Protein AF-A0A6L6XBR1-F1 (afdb_monomer)

Secondary structure (DSSP, 8-state):
-HHHHHHHHT--PPPHHHHHHHHHHHHHHHHHHHHHHHHHHHHT--TTT-HHHHHHHHHHHHHHHHTSSTTEEEEEPPHHHHHHHHHHSSTTSSS---HHHHHT-HHHHHHHHHHHHTSS-HHHHHHHHHHHHHHHHSSS-----HHHHHHS--HHHHHHHHHHHHH-TT---PEEEEETTS-EEE-PPPPP-TTS-----SS---

Sequence (206 aa):
MFEAAADEMAVPVPTTDTLYAAFLASLAELGTGGVAEVADTFSGLDQAEFPEVGACRRFAYRLALSFWYAGARSRPMTVGEAAAALYLSDTYRHHQVDAVTVRRAPLLVSRAIRQGATLVPVETLIRLGSAMAREFAAPVTAGRDWLYRQALPDWHRRRFCFDLMRADTCQPSPLIVRLDGGGYAVGATPPAGPDGTWRRALREQW

Foldseek 3Di:
DVQQVCLQVVPDDQFLVSLVVVVVVCCVVQNPVRVVVVVVVLVPDDCVVPVVSVVVLVSVVQNCQLCVDDQWGKGFAALLLLLQQLLQFPPPPPDPDDLVVVLVCQVVSQVSSVRSCVVDFVVVSNVLSLLLLCVPVDPDDNPPPVVSCVSRVDPVSSVSSSVSSSVAQARFYFMWMQHNVRGIDTHGGDQAGPVNGNDHHSDDGD

Solvent-accessible surface area (backbone atoms only — not comparable to full-atom values): 11478 Å² total; per-residue (Å²): 110,68,68,60,49,23,71,72,66,70,51,89,68,80,50,54,58,56,50,49,52,50,52,52,51,48,41,72,74,47,32,73,66,46,49,48,53,52,50,54,59,54,67,74,58,55,46,88,83,37,60,62,53,56,52,51,51,49,52,52,50,52,50,52,44,23,58,68,44,88,77,30,42,21,26,67,41,25,27,20,29,46,14,44,12,34,57,62,16,81,63,70,76,88,51,95,72,56,69,71,63,50,70,74,37,43,68,62,53,30,50,29,24,55,54,13,48,68,76,47,59,46,66,56,43,52,52,43,4,53,51,47,28,43,69,74,73,48,89,84,68,89,67,89,53,61,66,52,44,66,77,54,65,56,63,68,54,51,50,51,29,34,55,52,42,65,71,44,43,68,43,58,53,40,23,41,30,41,39,77,88,75,49,60,42,80,50,63,60,70,80,64,43,94,86,69,29,41,76,47,41,78,59,91,67,93

Structure (mmCIF, N/CA/C/O backbone):
data_AF-A0A6L6XBR1-F1
#
_entry.id   AF-A0A6L6XBR1-F1
#
loop_
_atom_site.group_PDB
_atom_site.id
_atom_site.type_symbol
_atom_site.label_atom_id
_atom_site.label_alt_id
_atom_site.label_comp_id
_atom_site.label_asym_id
_atom_site.label_entity_id
_atom_site.label_seq_id
_atom_site.pdbx_PDB_ins_code
_atom_site.Cartn_x
_atom_site.Cartn_y
_atom_site.Cartn_z
_atom_site.occupancy
_atom_site.B_iso_or_equiv
_atom_site.auth_seq_id
_atom_site.auth_comp_id
_atom_site.auth_asym_id
_atom_site.auth_atom_id
_atom_site.pdbx_PDB_model_num
ATOM 1 N N . MET A 1 1 ? 6.890 11.417 7.261 1.00 43.00 1 MET A N 1
ATOM 2 C CA . MET A 1 1 ? 8.319 11.477 7.624 1.00 43.00 1 MET A CA 1
ATOM 3 C C . MET A 1 1 ? 8.714 10.377 8.611 1.00 43.00 1 MET A C 1
ATOM 5 O O . MET A 1 1 ? 9.663 9.683 8.308 1.00 43.00 1 MET A O 1
ATOM 9 N N . PHE A 1 2 ? 7.966 10.126 9.696 1.00 40.00 2 PHE A N 1
ATOM 10 C CA . PHE A 1 2 ? 8.358 9.147 10.731 1.00 40.00 2 PHE A CA 1
ATOM 11 C C . PHE A 1 2 ? 8.552 7.688 10.265 1.00 40.00 2 PHE A C 1
ATOM 13 O O . PHE A 1 2 ? 9.518 7.078 10.673 1.00 40.00 2 PHE A O 1
ATOM 20 N N . GLU A 1 3 ? 7.704 7.116 9.402 1.00 39.44 3 GLU A N 1
ATOM 21 C CA . GLU A 1 3 ? 7.836 5.689 9.014 1.00 39.44 3 GLU A CA 1
ATOM 22 C C . GLU A 1 3 ? 8.955 5.441 7.995 1.00 39.44 3 GLU A C 1
ATOM 24 O O . GLU A 1 3 ? 9.714 4.493 8.138 1.00 39.44 3 GLU A O 1
ATOM 29 N N . ALA A 1 4 ? 9.107 6.328 7.005 1.00 40.50 4 ALA A N 1
ATOM 30 C CA . ALA A 1 4 ? 10.218 6.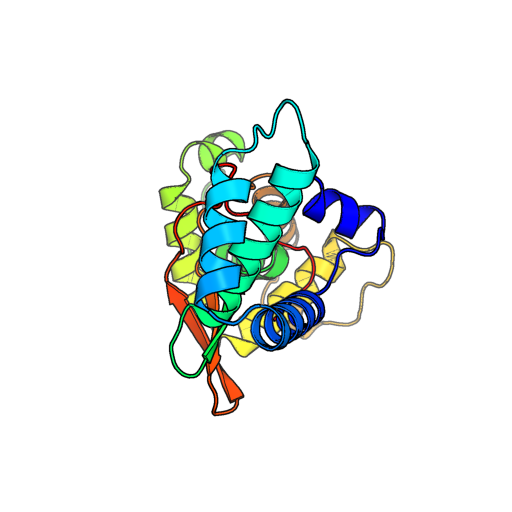254 6.055 1.00 40.50 4 ALA A CA 1
ATOM 31 C C . ALA A 1 4 ? 11.563 6.566 6.738 1.00 40.50 4 ALA A C 1
ATOM 33 O O . ALA A 1 4 ? 12.549 5.885 6.486 1.00 40.50 4 ALA A O 1
ATOM 34 N N . ALA A 1 5 ? 11.586 7.543 7.655 1.00 39.44 5 ALA A N 1
ATOM 35 C CA . ALA A 1 5 ? 12.772 7.854 8.449 1.00 39.44 5 ALA A CA 1
ATOM 36 C C . ALA A 1 5 ? 13.070 6.776 9.503 1.00 39.44 5 ALA A C 1
ATOM 38 O O . ALA A 1 5 ? 14.231 6.506 9.768 1.00 39.44 5 ALA A O 1
ATOM 39 N N . ALA A 1 6 ? 12.063 6.117 10.084 1.00 46.69 6 ALA A N 1
ATOM 40 C CA . ALA A 1 6 ? 12.277 5.015 11.022 1.00 46.69 6 ALA A CA 1
ATOM 41 C 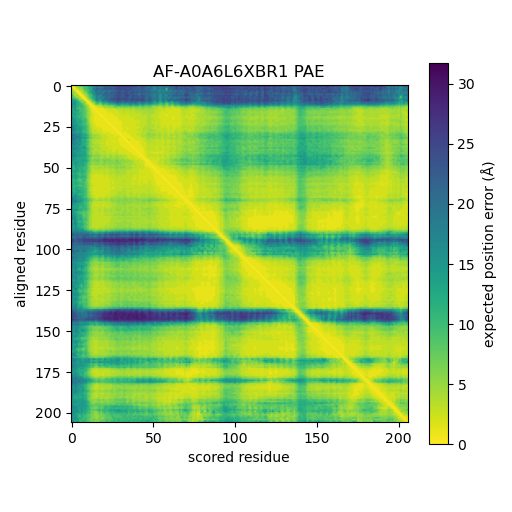C . ALA A 1 6 ? 12.766 3.736 10.323 1.00 46.69 6 ALA A C 1
ATOM 43 O O . ALA A 1 6 ? 13.610 3.044 10.886 1.00 46.69 6 ALA A O 1
ATOM 44 N N . ASP A 1 7 ? 12.323 3.464 9.088 1.00 46.56 7 ASP A N 1
ATOM 45 C CA . ASP A 1 7 ? 12.902 2.410 8.240 1.00 46.56 7 ASP A CA 1
ATOM 46 C C . ASP A 1 7 ? 14.382 2.700 7.901 1.00 46.56 7 ASP A C 1
ATOM 48 O O . ASP A 1 7 ? 15.180 1.770 7.779 1.00 46.56 7 ASP A O 1
ATOM 52 N N . GLU A 1 8 ? 14.763 3.979 7.776 1.00 43.12 8 GLU A N 1
ATOM 53 C CA . GLU A 1 8 ? 16.148 4.426 7.550 1.00 43.12 8 GLU A CA 1
ATOM 54 C C . GLU A 1 8 ? 16.996 4.475 8.840 1.00 43.12 8 GLU A C 1
ATOM 56 O O . GLU A 1 8 ? 18.195 4.213 8.788 1.00 43.12 8 GLU A O 1
ATOM 61 N N . MET A 1 9 ? 16.389 4.773 9.996 1.00 39.78 9 MET A N 1
ATOM 62 C CA . MET A 1 9 ? 17.059 4.958 11.296 1.00 39.78 9 MET A CA 1
ATOM 63 C C . MET A 1 9 ? 16.925 3.766 12.261 1.00 39.78 9 MET A C 1
ATOM 65 O O . MET A 1 9 ? 17.389 3.849 13.395 1.00 39.78 9 MET A O 1
ATOM 69 N N . ALA A 1 10 ? 16.292 2.666 11.840 1.00 49.44 10 ALA A N 1
ATOM 70 C CA . ALA A 1 10 ? 16.053 1.463 12.648 1.00 49.44 10 ALA A CA 1
ATOM 71 C C . ALA A 1 10 ? 15.328 1.710 13.993 1.00 49.44 10 ALA A C 1
ATOM 73 O O . ALA A 1 10 ? 15.466 0.920 14.928 1.00 49.44 10 ALA A O 1
ATOM 74 N N . VAL A 1 11 ? 14.529 2.779 14.099 1.00 53.53 11 VAL A N 1
ATOM 75 C CA . VAL A 1 11 ? 13.677 3.009 15.276 1.00 53.53 11 VAL A CA 1
ATOM 76 C C . VAL A 1 11 ? 12.535 1.988 15.235 1.00 53.53 11 VAL A C 1
ATOM 78 O O . VAL A 1 11 ? 11.857 1.900 14.208 1.00 53.53 11 VAL A O 1
ATOM 81 N N . PRO A 1 12 ? 12.299 1.197 16.299 1.00 61.00 12 PRO A N 1
ATOM 82 C CA . PRO A 1 12 ? 11.281 0.154 16.281 1.00 61.00 12 PRO A CA 1
ATOM 83 C C . PRO A 1 12 ? 9.879 0.768 16.191 1.00 61.00 12 PRO A C 1
ATOM 85 O O . PRO A 1 12 ? 9.314 1.244 17.173 1.00 61.00 12 PRO A O 1
ATOM 88 N N . VAL A 1 13 ? 9.312 0.756 14.986 1.00 70.88 13 VAL A N 1
ATOM 89 C CA . VAL A 1 13 ? 7.898 1.053 14.741 1.00 70.88 13 VAL A CA 1
ATOM 90 C C . VAL A 1 13 ? 7.097 -0.223 15.018 1.00 70.88 13 VAL A C 1
ATOM 92 O O . VAL A 1 13 ? 7.518 -1.294 14.570 1.00 70.88 13 VAL A O 1
ATOM 95 N N . PRO A 1 14 ? 5.942 -0.150 15.709 1.00 81.06 14 PRO A N 1
ATOM 96 C CA . PRO A 1 14 ? 5.082 -1.311 15.902 1.00 81.06 14 PRO A CA 1
ATOM 97 C C . PRO A 1 14 ? 4.763 -1.973 14.562 1.00 81.06 14 PRO A C 1
ATOM 99 O O . PRO A 1 14 ? 4.488 -1.283 13.575 1.00 81.06 14 PRO A O 1
ATOM 102 N N . THR A 1 15 ? 4.776 -3.302 14.513 1.00 85.06 15 THR A N 1
ATOM 103 C CA . THR A 1 15 ? 4.308 -4.027 13.325 1.00 85.06 15 THR A CA 1
ATOM 104 C C . THR A 1 15 ? 2.782 -3.958 13.239 1.00 85.06 15 THR A C 1
ATOM 106 O O . THR A 1 15 ? 2.111 -3.685 14.237 1.00 85.06 15 THR A O 1
ATOM 109 N N . THR A 1 16 ? 2.209 -4.203 12.062 1.00 87.12 16 THR A N 1
ATOM 110 C CA . THR A 1 16 ? 0.748 -4.273 11.903 1.00 87.12 16 THR A CA 1
ATOM 111 C C . THR A 1 16 ? 0.132 -5.364 12.786 1.00 87.12 16 THR A C 1
ATOM 113 O O . THR A 1 16 ? -0.908 -5.122 13.389 1.00 87.12 16 THR A O 1
ATOM 116 N N . ASP A 1 17 ? 0.797 -6.509 12.958 1.00 88.94 17 ASP A N 1
ATOM 117 C CA . ASP A 1 17 ? 0.336 -7.568 13.865 1.00 88.94 17 ASP A CA 1
ATOM 118 C C . ASP A 1 17 ? 0.383 -7.136 15.334 1.00 88.94 17 ASP A C 1
ATOM 120 O O . ASP A 1 17 ? -0.550 -7.408 16.088 1.00 88.94 17 ASP A O 1
ATOM 124 N N . THR A 1 18 ? 1.417 -6.389 15.738 1.00 89.94 18 THR A N 1
ATOM 125 C CA . THR A 1 18 ? 1.482 -5.789 17.081 1.00 89.94 18 THR A CA 1
ATOM 126 C C . THR A 1 18 ? 0.321 -4.819 17.309 1.00 89.94 18 THR A C 1
ATOM 128 O O . THR A 1 18 ? -0.307 -4.855 18.365 1.00 89.94 18 THR A O 1
ATOM 131 N N . LEU A 1 19 ? 0.002 -3.978 16.318 1.00 89.50 19 LEU A N 1
ATOM 132 C CA . LEU A 1 19 ? -1.147 -3.071 16.394 1.00 89.50 19 LEU A CA 1
ATOM 133 C C . LEU A 1 19 ? -2.472 -3.830 16.467 1.00 89.50 19 LEU A C 1
ATOM 135 O O . LEU A 1 19 ? -3.354 -3.451 17.231 1.00 89.50 19 LEU A O 1
ATOM 139 N N . TYR A 1 20 ? -2.614 -4.896 15.680 1.00 91.62 20 TYR A N 1
ATOM 140 C CA . TYR A 1 20 ? -3.829 -5.697 15.666 1.00 91.62 20 TYR A CA 1
ATOM 141 C C . TYR A 1 20 ? -4.053 -6.410 17.002 1.00 91.62 20 TYR A C 1
ATOM 143 O O . TYR A 1 20 ? -5.158 -6.372 17.536 1.00 91.62 20 TYR A O 1
ATOM 151 N N . ALA A 1 21 ? -3.003 -6.995 17.583 1.00 93.06 21 ALA A N 1
ATOM 152 C CA . ALA A 1 21 ? -3.074 -7.618 18.900 1.00 93.06 21 ALA A CA 1
ATOM 153 C C . ALA A 1 21 ? -3.465 -6.608 19.991 1.00 93.06 21 ALA A C 1
ATOM 155 O O . ALA A 1 21 ? -4.330 -6.903 20.815 1.00 93.06 21 ALA A O 1
ATOM 156 N N . ALA A 1 22 ? -2.886 -5.402 19.961 1.00 91.94 22 ALA A N 1
ATOM 157 C CA . ALA A 1 22 ? -3.260 -4.327 20.878 1.00 91.94 22 ALA A CA 1
ATOM 158 C C . ALA A 1 22 ? -4.733 -3.921 20.707 1.00 91.94 22 ALA A C 1
ATOM 160 O O . ALA A 1 22 ? -5.453 -3.795 21.692 1.00 91.94 22 ALA A O 1
ATOM 161 N N . PHE A 1 23 ? -5.209 -3.795 19.465 1.00 92.00 23 PHE A N 1
ATOM 162 C CA . PHE A 1 23 ? -6.608 -3.482 19.179 1.00 92.00 23 PHE A CA 1
ATOM 163 C C . PHE A 1 23 ? -7.572 -4.564 19.689 1.00 92.00 23 PHE A C 1
ATOM 165 O O . PHE A 1 23 ? -8.602 -4.240 20.277 1.00 92.00 23 PHE A O 1
ATOM 172 N N . LEU A 1 24 ? -7.232 -5.847 19.523 1.00 94.94 24 LEU A N 1
ATOM 173 C CA . LEU A 1 24 ? -8.026 -6.954 20.064 1.00 94.94 24 LEU A CA 1
ATOM 174 C C . LEU A 1 24 ? -8.068 -6.947 21.597 1.00 94.94 24 LEU A C 1
ATOM 176 O O . LEU A 1 24 ? -9.124 -7.203 22.169 1.00 94.94 24 LEU A O 1
ATOM 180 N N . ALA A 1 25 ? -6.953 -6.626 22.258 1.00 94.69 25 ALA A N 1
ATOM 181 C CA . ALA A 1 25 ? -6.918 -6.481 23.711 1.00 94.69 25 ALA A CA 1
ATOM 182 C C . ALA A 1 25 ? -7.828 -5.333 24.181 1.00 94.69 25 ALA A C 1
ATOM 184 O O . ALA A 1 25 ? -8.643 -5.531 25.079 1.00 94.69 25 ALA A O 1
ATOM 185 N N . SER A 1 26 ? -7.776 -4.174 23.515 1.00 91.94 26 SER A N 1
ATOM 186 C CA . SER A 1 26 ? -8.670 -3.047 23.812 1.00 91.94 26 SER A CA 1
ATOM 187 C C . SER A 1 26 ? -10.143 -3.383 23.570 1.00 91.94 26 SER A C 1
ATOM 189 O O . SER A 1 26 ? -10.995 -2.986 24.358 1.00 91.94 26 SER A O 1
ATOM 191 N N . LEU A 1 27 ? -10.461 -4.140 22.514 1.00 94.94 27 LEU A N 1
ATOM 192 C CA . LEU A 1 27 ? -11.825 -4.619 22.267 1.00 94.94 27 LEU A CA 1
ATOM 193 C C . LEU A 1 27 ? -12.312 -5.580 23.355 1.00 94.94 27 LEU A C 1
ATOM 195 O O . LEU A 1 27 ? -13.484 -5.528 23.719 1.00 94.94 27 LEU A O 1
ATOM 199 N N . ALA A 1 28 ? -11.439 -6.452 23.862 1.00 96.06 28 ALA A N 1
ATOM 200 C CA . ALA A 1 28 ? -11.781 -7.371 24.943 1.00 96.06 28 ALA A CA 1
ATOM 201 C C . ALA A 1 28 ? -12.046 -6.636 26.267 1.00 96.06 28 ALA A C 1
ATOM 203 O O . ALA A 1 28 ? -12.905 -7.059 27.035 1.00 96.06 28 ALA A O 1
ATOM 204 N N . GLU A 1 29 ? -11.328 -5.540 26.520 1.00 96.12 29 GLU A N 1
ATOM 205 C CA . GLU A 1 29 ? -11.454 -4.741 27.741 1.00 96.12 29 GLU A CA 1
ATOM 206 C C . GLU A 1 29 ? -12.644 -3.768 27.700 1.00 96.12 29 GLU A C 1
ATOM 208 O O . GLU A 1 29 ? -13.432 -3.711 28.641 1.00 96.12 29 GLU A O 1
ATOM 213 N N . LEU A 1 30 ? -12.793 -3.013 26.609 1.00 94.75 30 LEU A N 1
ATOM 214 C CA . LEU A 1 30 ? -13.753 -1.905 26.503 1.00 94.75 30 LEU A CA 1
ATOM 215 C C . LEU A 1 30 ? -15.054 -2.287 25.780 1.00 94.75 30 LEU A C 1
ATOM 217 O O . LEU A 1 30 ? -16.046 -1.556 25.836 1.00 94.75 30 LEU A O 1
ATOM 221 N N . GLY A 1 31 ? -15.054 -3.404 25.050 1.00 94.69 31 GLY A N 1
ATOM 222 C CA . GLY A 1 31 ? -16.112 -3.736 24.101 1.00 94.69 31 GLY A CA 1
ATOM 223 C C . GLY A 1 31 ? -16.156 -2.786 22.897 1.00 94.69 31 GLY A C 1
ATOM 224 O O . GLY A 1 31 ? -15.417 -1.807 22.792 1.00 94.69 31 GLY A O 1
ATOM 225 N N . THR A 1 32 ? -17.054 -3.062 21.951 1.00 92.12 32 THR A N 1
ATOM 226 C CA . THR A 1 32 ? -17.197 -2.245 20.731 1.00 92.12 32 THR A CA 1
ATOM 227 C C . THR A 1 32 ? -17.684 -0.825 21.023 1.00 92.12 32 THR A C 1
ATOM 229 O O . THR A 1 32 ? -17.215 0.119 20.392 1.00 92.12 32 THR A O 1
ATOM 232 N N . GLY A 1 33 ? -18.594 -0.668 21.991 1.00 93.94 33 GLY A N 1
ATOM 233 C CA . GLY A 1 33 ? -19.121 0.634 22.409 1.00 93.94 33 GLY A CA 1
ATOM 234 C C . GLY A 1 33 ? -18.058 1.523 23.052 1.00 93.94 33 GLY A C 1
ATOM 235 O O . GLY A 1 33 ? -17.902 2.668 22.639 1.00 93.94 33 GLY A O 1
ATOM 236 N N . GLY A 1 34 ? -17.271 0.980 23.988 1.00 92.44 34 GLY A N 1
ATOM 237 C CA . GLY A 1 34 ? -16.201 1.739 24.639 1.00 92.44 34 GLY A CA 1
ATOM 238 C C . GLY A 1 34 ? -15.090 2.138 23.666 1.00 92.44 34 GLY A C 1
ATOM 239 O O . GLY A 1 34 ? -14.610 3.267 23.703 1.00 92.44 34 GLY A O 1
ATOM 240 N N . VAL A 1 35 ? -14.734 1.264 22.716 1.00 91.56 35 VAL A N 1
ATOM 241 C CA . VAL A 1 35 ? -13.790 1.625 21.644 1.00 91.56 35 VAL A CA 1
ATOM 242 C C . VAL A 1 35 ? -14.329 2.766 20.773 1.00 91.56 35 VAL A C 1
ATOM 244 O O . VAL A 1 35 ? -13.558 3.650 20.402 1.00 91.56 35 VAL A O 1
ATOM 247 N N . ALA A 1 36 ? -15.628 2.783 20.460 1.00 91.81 36 ALA A N 1
ATOM 248 C CA . ALA A 1 36 ? -16.232 3.863 19.680 1.00 91.81 36 ALA A CA 1
ATOM 249 C C . ALA A 1 36 ? -16.200 5.210 20.424 1.00 91.81 36 ALA A C 1
ATOM 251 O O . ALA A 1 36 ? -15.859 6.222 19.819 1.00 91.81 36 ALA A O 1
ATOM 252 N N . GLU A 1 37 ? -16.482 5.221 21.729 1.00 92.75 37 GLU A N 1
ATOM 253 C CA . GLU A 1 37 ? -16.423 6.428 22.568 1.00 92.75 37 GLU A CA 1
ATOM 254 C C . GLU A 1 37 ? -14.998 7.001 22.660 1.00 92.75 37 GLU A C 1
ATOM 256 O O . GLU A 1 37 ? -14.775 8.204 22.481 1.00 92.75 37 GLU A O 1
ATOM 261 N N . VAL A 1 38 ? -14.006 6.129 22.865 1.00 91.69 38 VAL A N 1
ATOM 262 C CA . VAL A 1 38 ? -12.591 6.526 22.883 1.00 91.69 38 VAL A CA 1
ATOM 263 C C . VAL A 1 38 ? -12.154 7.047 21.513 1.00 91.69 38 VAL A C 1
ATOM 265 O O . VAL A 1 38 ? -11.431 8.041 21.438 1.00 91.69 38 VAL A O 1
ATOM 268 N N . ALA A 1 39 ? -12.595 6.413 20.423 1.00 89.38 39 ALA A N 1
ATOM 269 C CA . ALA A 1 39 ? -12.286 6.857 19.067 1.00 89.38 39 ALA A CA 1
ATOM 270 C C . ALA A 1 39 ? -12.891 8.234 18.753 1.00 89.38 39 ALA A C 1
ATOM 272 O O . ALA A 1 39 ? -12.213 9.060 18.141 1.00 89.38 39 ALA A O 1
ATOM 273 N N . ASP A 1 40 ? -14.124 8.496 19.195 1.00 90.69 40 ASP A N 1
ATOM 274 C CA . ASP A 1 40 ? -14.786 9.792 19.027 1.00 90.69 40 ASP A CA 1
ATOM 275 C C . ASP A 1 40 ? -14.038 10.894 19.789 1.00 90.69 40 ASP A C 1
ATOM 277 O O . ASP A 1 40 ? -13.629 11.895 19.199 1.00 90.69 40 ASP A O 1
ATOM 281 N N . THR A 1 41 ? -13.706 10.642 21.059 1.00 91.06 41 THR A N 1
ATOM 282 C CA . THR A 1 41 ? -12.876 11.545 21.876 1.00 91.06 41 THR A CA 1
ATOM 283 C C . THR A 1 41 ? -11.526 11.826 21.210 1.00 91.06 41 THR A C 1
ATOM 285 O O . THR A 1 41 ? -11.105 12.976 21.083 1.00 91.06 41 THR A O 1
ATOM 288 N N . PHE A 1 42 ? -10.850 10.778 20.732 1.00 89.38 42 PHE A N 1
ATOM 289 C CA . PHE A 1 42 ? -9.561 10.892 20.054 1.00 89.38 42 PHE A CA 1
ATOM 290 C C . PHE A 1 42 ? -9.657 11.681 18.738 1.00 89.38 42 PHE A C 1
ATOM 292 O O . PHE A 1 42 ? -8.713 12.376 18.355 1.00 89.38 42 PHE A O 1
ATOM 299 N N . SER A 1 43 ? -10.790 11.597 18.033 1.00 86.19 43 SER A N 1
ATOM 300 C CA . SER A 1 43 ? -11.006 12.317 16.776 1.00 86.19 43 SER A CA 1
ATOM 301 C C . SER A 1 43 ? -10.980 13.839 16.954 1.00 86.19 43 SER A C 1
ATOM 303 O O . SER A 1 43 ? -10.500 14.539 16.060 1.00 86.19 43 SER A O 1
ATOM 305 N N . GLY A 1 44 ? -11.395 14.328 18.129 1.00 89.25 44 GLY A N 1
ATOM 306 C CA . GLY A 1 44 ? -11.384 15.744 18.498 1.00 89.25 44 GLY A CA 1
ATOM 307 C C . GLY A 1 44 ? -10.014 16.303 18.895 1.00 89.25 44 GLY A C 1
ATOM 308 O O . GLY A 1 44 ? -9.884 17.517 19.027 1.00 89.25 44 GLY A O 1
ATOM 309 N N . LEU A 1 45 ? -8.989 15.460 19.073 1.00 90.31 45 LEU A N 1
ATOM 310 C CA . LEU A 1 45 ? -7.651 15.919 19.452 1.00 90.31 45 LEU A CA 1
ATOM 311 C C . LEU A 1 45 ? -6.931 16.592 18.275 1.00 90.31 45 LEU A C 1
ATOM 313 O O . LEU A 1 45 ? -6.868 16.052 17.158 1.00 90.31 45 LEU A O 1
ATOM 317 N N . ASP A 1 46 ? -6.336 17.755 18.544 1.00 86.88 46 ASP A N 1
ATOM 318 C CA . ASP A 1 46 ? -5.522 18.477 17.571 1.00 86.88 46 ASP A CA 1
ATOM 319 C C . ASP A 1 46 ? -4.120 17.861 17.466 1.00 86.88 46 ASP A C 1
ATOM 321 O O . ASP A 1 46 ? -3.415 17.640 18.449 1.00 86.88 46 ASP A O 1
ATOM 325 N N . GLN A 1 47 ? -3.695 17.608 16.232 1.00 84.75 47 GLN A N 1
ATOM 326 C CA . GLN A 1 47 ? -2.369 17.088 15.926 1.00 84.75 47 GLN A CA 1
ATOM 327 C C . GLN A 1 47 ? -1.271 18.149 16.095 1.00 84.75 47 GLN A C 1
ATOM 329 O O . GLN A 1 47 ? -0.108 17.780 16.264 1.00 84.75 47 GLN A O 1
ATOM 334 N N . ALA A 1 48 ? -1.604 19.443 16.021 1.00 85.69 48 ALA A N 1
ATOM 335 C CA . ALA A 1 48 ? -0.634 20.507 16.280 1.00 85.69 48 ALA A CA 1
ATOM 336 C C . ALA A 1 48 ? -0.243 20.569 17.765 1.00 85.69 48 ALA A C 1
ATOM 338 O O . ALA A 1 48 ? 0.916 20.837 18.078 1.00 85.69 48 ALA A O 1
ATOM 339 N N . GLU A 1 49 ? -1.193 20.277 18.656 1.00 87.88 49 GLU A N 1
ATOM 340 C CA . GLU A 1 49 ? -0.977 20.204 20.103 1.00 87.88 49 GLU A CA 1
ATOM 341 C C . GLU A 1 49 ? -0.387 18.851 20.528 1.00 87.88 49 GLU A C 1
ATOM 343 O O . GLU A 1 49 ? 0.545 18.811 21.330 1.00 87.88 49 GLU A O 1
ATOM 348 N N . PHE A 1 50 ? -0.868 17.751 19.935 1.00 85.81 50 PHE A N 1
ATOM 349 C CA . PHE A 1 50 ? -0.444 16.384 20.249 1.00 85.81 50 PHE A CA 1
ATOM 350 C C . PHE A 1 50 ? 0.103 15.672 18.997 1.00 85.81 50 PHE A C 1
ATOM 352 O O . PHE A 1 50 ? -0.640 14.983 18.287 1.00 85.81 50 PHE A O 1
ATOM 359 N N . PRO A 1 51 ? 1.407 15.792 18.685 1.00 81.50 51 PRO A N 1
ATOM 360 C CA . PRO A 1 51 ? 2.009 15.191 17.489 1.00 81.50 51 PRO A CA 1
ATOM 361 C C . PRO A 1 51 ? 1.814 13.668 17.368 1.00 81.50 51 PRO A C 1
ATOM 363 O O . PRO A 1 51 ? 1.753 13.124 16.255 1.00 81.50 51 PRO A O 1
ATOM 366 N N . GLU A 1 52 ? 1.685 12.970 18.498 1.00 83.56 52 GLU A N 1
ATOM 367 C CA . GLU A 1 52 ? 1.410 11.535 18.610 1.00 83.56 52 GLU A CA 1
ATOM 368 C C . GLU A 1 52 ? 0.085 11.155 17.944 1.00 83.56 52 GLU A C 1
ATOM 370 O O . GLU A 1 52 ? -0.022 10.069 17.366 1.00 83.56 52 GLU A O 1
ATOM 375 N N . VAL A 1 53 ? -0.894 12.070 17.923 1.00 86.88 53 VAL A N 1
ATOM 376 C CA . VAL A 1 53 ? -2.183 11.870 17.248 1.00 86.88 53 VAL A CA 1
ATOM 377 C C . VAL A 1 53 ? -1.964 11.535 15.776 1.00 86.88 53 VAL A C 1
ATOM 379 O O . VAL A 1 53 ? -2.567 10.601 15.244 1.00 86.88 53 VAL A O 1
ATOM 382 N N . GLY A 1 54 ? -1.022 12.218 15.121 1.00 84.06 54 GLY A N 1
ATOM 383 C CA . GLY A 1 54 ? -0.661 11.933 13.736 1.00 84.06 54 GLY A CA 1
ATOM 384 C C . GLY A 1 54 ? -0.063 10.534 13.550 1.00 84.06 54 GLY A C 1
ATOM 385 O O . GLY A 1 54 ? -0.290 9.895 12.523 1.00 84.06 54 GLY A O 1
ATOM 386 N N . ALA A 1 55 ? 0.705 10.026 14.519 1.00 83.44 55 ALA A N 1
ATOM 387 C CA . ALA A 1 55 ? 1.251 8.668 14.464 1.00 83.44 55 ALA A CA 1
ATOM 388 C C . ALA A 1 55 ? 0.153 7.613 14.644 1.00 83.44 55 ALA A C 1
ATOM 390 O O . ALA A 1 55 ? 0.044 6.704 13.821 1.00 83.44 55 ALA A O 1
ATOM 391 N N . CYS A 1 56 ? -0.713 7.790 15.637 1.00 87.06 56 CYS A N 1
ATOM 392 C CA . CYS A 1 56 ? -1.848 6.908 15.888 1.00 87.06 56 CYS A CA 1
ATOM 393 C C . CYS A 1 56 ? -2.826 6.866 14.703 1.00 87.06 56 CYS A C 1
ATOM 395 O O . CYS A 1 56 ? -3.230 5.781 14.291 1.00 87.06 56 CYS A O 1
ATOM 397 N N . ARG A 1 57 ? -3.130 8.010 14.069 1.00 88.12 57 ARG A N 1
ATOM 398 C CA . ARG A 1 57 ? -3.953 8.061 12.843 1.00 88.12 57 ARG A CA 1
ATOM 399 C C . ARG A 1 57 ? -3.332 7.251 11.702 1.00 88.12 57 ARG A C 1
ATOM 401 O O . ARG A 1 57 ? -4.043 6.549 10.987 1.00 88.12 57 ARG A O 1
ATOM 408 N N . ARG A 1 58 ? -2.006 7.301 11.536 1.00 86.00 58 ARG A N 1
ATOM 409 C CA . ARG A 1 58 ? -1.297 6.486 10.531 1.00 86.00 58 ARG A CA 1
ATOM 410 C C . ARG A 1 58 ? -1.340 4.996 10.851 1.00 86.00 58 ARG A C 1
ATOM 412 O O . ARG A 1 58 ? -1.577 4.197 9.951 1.00 86.00 58 ARG A O 1
ATOM 419 N N . PHE A 1 59 ? -1.174 4.625 12.116 1.00 87.38 59 PHE A N 1
ATOM 420 C CA . PHE A 1 59 ? -1.294 3.239 12.564 1.00 87.38 59 PHE A CA 1
ATOM 421 C C . PHE A 1 59 ? -2.705 2.685 12.367 1.00 87.38 59 PHE A C 1
ATOM 423 O O . PHE A 1 59 ? -2.846 1.591 11.821 1.00 87.38 59 PHE A O 1
ATOM 430 N N . ALA A 1 60 ? -3.733 3.459 12.716 1.00 88.94 60 ALA A N 1
ATOM 431 C CA . ALA A 1 60 ? -5.127 3.110 12.465 1.00 88.94 60 ALA A CA 1
ATOM 432 C C . ALA A 1 60 ? -5.400 2.949 10.963 1.00 88.94 60 ALA A C 1
ATOM 434 O O . ALA A 1 60 ? -5.986 1.954 10.546 1.00 88.94 60 ALA A O 1
ATOM 435 N N . TYR A 1 61 ? -4.901 3.872 10.136 1.00 89.50 61 TYR A N 1
ATOM 436 C CA . TYR A 1 61 ? -5.016 3.777 8.682 1.00 89.50 61 TYR A CA 1
ATOM 437 C C . TYR A 1 61 ? -4.333 2.519 8.124 1.00 89.50 61 TYR A C 1
ATOM 439 O O . TYR A 1 61 ? -4.929 1.790 7.334 1.00 89.50 61 TYR A O 1
ATOM 447 N N . ARG A 1 62 ? -3.111 2.206 8.572 1.00 88.56 62 ARG A N 1
ATOM 448 C CA . ARG A 1 62 ? -2.397 0.980 8.180 1.00 88.56 62 ARG A CA 1
ATOM 449 C C . ARG A 1 62 ? -3.171 -0.278 8.580 1.00 88.56 62 ARG A C 1
ATOM 451 O O . ARG A 1 62 ? -3.255 -1.206 7.781 1.00 88.56 62 ARG A O 1
ATOM 458 N N . LEU A 1 63 ? -3.753 -0.300 9.779 1.00 90.31 63 LEU A N 1
ATOM 459 C CA . LEU A 1 63 ? -4.585 -1.409 10.244 1.00 90.31 63 LEU A CA 1
ATOM 460 C C . LEU A 1 63 ? -5.856 -1.549 9.392 1.00 90.31 63 LEU A C 1
ATOM 462 O O . LEU A 1 63 ? -6.178 -2.651 8.962 1.00 90.31 63 LEU A O 1
ATOM 466 N N . ALA A 1 64 ? -6.528 -0.442 9.068 1.00 91.75 64 ALA A N 1
ATOM 467 C CA . ALA A 1 64 ? -7.695 -0.443 8.186 1.00 91.75 64 ALA A CA 1
ATOM 468 C C . ALA A 1 64 ? -7.359 -0.985 6.787 1.00 91.75 64 ALA A C 1
ATOM 470 O O . ALA A 1 64 ? -8.110 -1.785 6.235 1.00 91.75 64 ALA A O 1
ATOM 471 N N . LEU A 1 65 ? -6.200 -0.615 6.232 1.00 91.94 65 LEU A N 1
ATOM 472 C CA . LEU A 1 65 ? -5.722 -1.180 4.969 1.00 91.94 65 LEU A CA 1
ATOM 473 C C . LEU A 1 65 ? -5.390 -2.669 5.070 1.00 91.94 65 LEU A C 1
ATOM 475 O O . LEU A 1 65 ? -5.559 -3.381 4.083 1.00 91.94 65 LEU A O 1
ATOM 479 N N . SER A 1 66 ? -4.939 -3.148 6.230 1.00 92.75 66 SER A N 1
ATOM 480 C CA . SER A 1 66 ? -4.663 -4.570 6.463 1.00 92.75 66 SER A CA 1
ATOM 481 C C . SER A 1 66 ? -5.902 -5.440 6.287 1.00 92.75 66 SER A C 1
ATOM 483 O O . SER A 1 66 ? -5.814 -6.521 5.709 1.00 92.75 66 SER A O 1
ATOM 485 N N . PHE A 1 67 ? -7.066 -4.917 6.670 1.00 92.38 67 PHE A N 1
ATOM 486 C CA . PHE A 1 67 ? -8.356 -5.601 6.595 1.00 92.38 67 PHE A CA 1
ATOM 487 C C . PHE A 1 67 ? -9.304 -4.994 5.549 1.00 92.38 67 PHE A C 1
ATOM 489 O O . PHE A 1 67 ? -10.522 -5.075 5.689 1.00 92.38 67 PHE A O 1
ATOM 496 N N . TRP A 1 68 ? -8.763 -4.376 4.493 1.00 94.44 68 TRP A N 1
ATOM 497 C CA . TRP A 1 68 ? -9.567 -3.711 3.458 1.00 94.44 68 TRP A CA 1
ATOM 498 C C . TRP A 1 68 ? -10.454 -4.680 2.661 1.00 94.44 68 TRP A C 1
ATOM 500 O O . TRP A 1 68 ? -11.520 -4.306 2.174 1.00 94.44 68 TRP A O 1
ATOM 510 N N . TYR A 1 69 ? -10.008 -5.927 2.514 1.00 94.25 69 TYR A N 1
ATOM 511 C CA . TYR A 1 69 ? -10.714 -6.978 1.791 1.00 94.25 69 TYR A CA 1
ATOM 512 C C . TYR A 1 69 ? -11.246 -8.034 2.758 1.00 94.25 69 TYR A C 1
ATOM 514 O O . TYR A 1 69 ? -10.532 -8.492 3.646 1.00 94.25 69 TYR A O 1
ATOM 522 N N . ALA A 1 70 ? -12.493 -8.459 2.554 1.00 92.31 70 ALA A N 1
ATOM 523 C CA . ALA A 1 70 ? -13.061 -9.574 3.302 1.00 92.31 70 ALA A CA 1
ATOM 524 C C . ALA A 1 70 ? -12.293 -10.872 2.993 1.00 92.31 70 ALA A C 1
ATOM 526 O O . ALA A 1 70 ? -12.079 -11.185 1.822 1.00 92.31 70 ALA A O 1
ATOM 527 N N . GLY A 1 71 ? -11.892 -11.617 4.030 1.00 90.94 71 GLY A N 1
ATOM 528 C CA . GLY A 1 71 ? -11.156 -12.883 3.869 1.00 90.94 71 GLY A CA 1
ATOM 529 C C . GLY A 1 71 ? -9.785 -12.722 3.200 1.00 90.94 71 GLY A C 1
ATOM 530 O O . GLY A 1 71 ? -9.364 -13.556 2.398 1.00 90.94 71 GLY A O 1
ATOM 531 N N . ALA A 1 72 ? -9.125 -11.582 3.416 1.00 93.94 72 ALA A N 1
ATOM 532 C CA . ALA A 1 72 ? -7.776 -11.359 2.925 1.00 93.94 72 ALA A CA 1
ATOM 533 C C . ALA A 1 72 ? -7.039 -10.329 3.782 1.00 93.94 72 ALA A C 1
ATOM 535 O O . ALA A 1 72 ? -7.641 -9.479 4.439 1.00 93.94 72 ALA A O 1
ATOM 536 N N . ARG A 1 73 ? -5.706 -10.383 3.730 1.00 93.50 73 ARG A N 1
ATOM 537 C CA . ARG A 1 73 ? -4.839 -9.329 4.267 1.00 93.50 73 ARG A CA 1
ATOM 538 C C . ARG A 1 73 ? -4.321 -8.482 3.125 1.00 93.50 73 ARG A C 1
ATOM 540 O O . ARG A 1 73 ? -3.949 -9.020 2.085 1.00 93.50 73 ARG A O 1
ATOM 547 N N . SER A 1 74 ? -4.241 -7.175 3.308 1.00 94.44 74 SER A N 1
ATOM 548 C CA . SER A 1 74 ? -3.673 -6.291 2.292 1.00 94.44 74 SER A CA 1
ATOM 549 C C . SER A 1 74 ? -2.655 -5.314 2.841 1.00 94.44 74 SER A C 1
ATOM 551 O O . SER A 1 74 ? -2.630 -4.985 4.015 1.00 94.44 74 SER A O 1
ATOM 553 N N . ARG A 1 75 ? -1.775 -4.826 1.978 1.00 92.12 75 ARG A N 1
ATOM 554 C CA . ARG A 1 75 ? -0.813 -3.793 2.350 1.00 92.12 75 ARG A CA 1
ATOM 555 C C . ARG A 1 75 ? -0.520 -2.875 1.178 1.00 92.12 75 ARG A C 1
ATOM 557 O O . ARG A 1 75 ? -0.643 -3.303 0.029 1.00 92.12 75 ARG A O 1
ATOM 564 N N . PRO A 1 76 ? -0.089 -1.632 1.428 1.00 90.75 76 PRO A N 1
ATOM 565 C CA . PRO A 1 76 ? 0.522 -0.824 0.386 1.00 90.75 76 PRO A CA 1
ATOM 566 C C . PRO A 1 76 ? 1.691 -1.569 -0.272 1.00 90.75 76 PRO A C 1
ATOM 568 O O . PRO A 1 76 ? 2.413 -2.332 0.382 1.00 90.75 76 PRO A O 1
ATOM 571 N N . MET A 1 77 ? 1.896 -1.328 -1.566 1.00 92.38 77 MET A N 1
ATOM 572 C CA . MET A 1 77 ? 3.143 -1.720 -2.220 1.00 92.38 77 MET A CA 1
ATOM 573 C C . MET A 1 77 ? 4.330 -1.057 -1.524 1.00 92.38 77 MET A C 1
ATOM 575 O O . MET A 1 77 ? 4.279 0.124 -1.164 1.00 92.38 77 MET A O 1
ATOM 579 N N . THR A 1 78 ? 5.420 -1.803 -1.375 1.00 92.31 78 THR A N 1
ATOM 580 C CA . THR A 1 78 ? 6.693 -1.219 -0.947 1.00 92.31 78 THR A CA 1
ATOM 581 C C . THR A 1 78 ? 7.240 -0.292 -2.032 1.00 92.31 78 THR A C 1
ATOM 583 O O . THR A 1 78 ? 6.836 -0.352 -3.199 1.00 92.31 78 THR A O 1
ATOM 586 N N . VAL A 1 79 ? 8.206 0.558 -1.672 1.00 91.81 79 VAL A N 1
ATOM 587 C CA . VAL A 1 79 ? 8.925 1.392 -2.654 1.00 91.81 79 VAL A CA 1
ATOM 588 C C . VAL A 1 79 ? 9.520 0.529 -3.773 1.00 91.81 79 VAL A C 1
ATOM 590 O O . VAL A 1 79 ? 9.389 0.870 -4.947 1.00 91.81 79 VAL A O 1
ATOM 593 N N . GLY A 1 80 ? 10.125 -0.608 -3.416 1.00 93.25 80 GLY A N 1
ATOM 594 C CA . GLY A 1 80 ? 10.735 -1.527 -4.375 1.00 93.25 80 GLY A CA 1
ATOM 595 C C . GLY A 1 80 ? 9.718 -2.169 -5.318 1.00 93.25 80 GLY A C 1
ATOM 596 O O . GLY A 1 80 ? 9.955 -2.233 -6.519 1.00 93.25 80 GLY A O 1
ATOM 597 N N . GLU A 1 81 ? 8.565 -2.603 -4.808 1.00 95.56 81 GLU A N 1
ATOM 598 C CA . GLU A 1 81 ? 7.501 -3.194 -5.633 1.00 95.56 81 GLU A CA 1
ATOM 599 C C . GLU A 1 81 ? 6.901 -2.183 -6.606 1.00 95.56 81 GLU A C 1
ATOM 601 O O . GLU A 1 81 ? 6.735 -2.486 -7.787 1.00 95.56 81 GLU A O 1
ATOM 606 N N . ALA A 1 82 ? 6.602 -0.970 -6.133 1.00 94.12 82 ALA A N 1
ATOM 607 C CA . ALA A 1 82 ? 6.088 0.094 -6.989 1.00 94.12 82 ALA A CA 1
ATOM 608 C C . ALA A 1 82 ? 7.113 0.480 -8.070 1.00 94.12 82 ALA A C 1
ATOM 610 O O . ALA A 1 82 ? 6.743 0.703 -9.222 1.00 94.12 82 ALA A O 1
ATOM 611 N N . ALA A 1 83 ? 8.403 0.504 -7.722 1.00 93.44 83 ALA A N 1
ATOM 612 C CA . ALA A 1 83 ? 9.482 0.789 -8.662 1.00 93.44 83 ALA A CA 1
ATOM 613 C C . ALA A 1 83 ? 9.680 -0.335 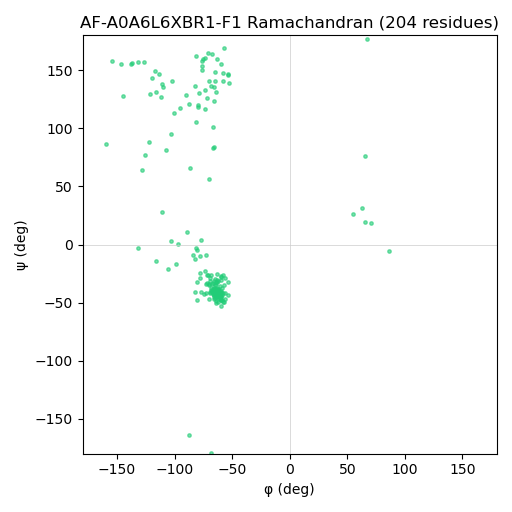-9.691 1.00 93.44 83 ALA A C 1
ATOM 615 O O . ALA A 1 83 ? 9.853 -0.050 -10.875 1.00 93.44 83 ALA A O 1
ATOM 616 N N . ALA A 1 84 ? 9.596 -1.601 -9.275 1.00 95.06 84 ALA A N 1
ATOM 617 C CA . ALA A 1 84 ? 9.647 -2.747 -10.179 1.00 95.06 84 ALA A CA 1
ATOM 618 C C . ALA A 1 84 ? 8.451 -2.754 -11.144 1.00 95.06 84 ALA A C 1
ATOM 620 O O . ALA A 1 84 ? 8.634 -2.942 -12.345 1.00 95.06 84 ALA A O 1
ATOM 621 N N . ALA A 1 85 ? 7.244 -2.470 -10.648 1.00 95.06 85 ALA A N 1
ATOM 622 C CA . ALA A 1 85 ? 6.062 -2.311 -11.489 1.00 95.06 85 ALA A CA 1
ATOM 623 C C . ALA A 1 85 ? 6.242 -1.160 -12.491 1.00 95.06 85 ALA A C 1
ATOM 625 O O . ALA A 1 85 ? 6.023 -1.335 -13.685 1.00 95.06 85 ALA A O 1
ATOM 626 N N . LEU A 1 86 ? 6.720 0.002 -12.042 1.00 93.00 86 LEU A N 1
ATOM 627 C CA . LEU A 1 86 ? 6.986 1.127 -12.936 1.00 93.00 86 LEU A CA 1
ATOM 628 C C . LEU A 1 86 ? 8.029 0.783 -14.011 1.00 93.00 86 LEU A C 1
ATOM 630 O O . LEU A 1 86 ? 7.835 1.128 -15.176 1.00 93.00 86 LEU A O 1
ATOM 634 N N . TYR A 1 87 ? 9.096 0.066 -13.652 1.00 93.50 87 TYR A N 1
ATOM 635 C CA . TYR A 1 87 ? 10.099 -0.403 -14.607 1.00 93.50 87 TYR A CA 1
ATOM 636 C C . TYR A 1 87 ? 9.484 -1.316 -15.675 1.00 93.50 87 TYR A C 1
ATOM 638 O O . TYR A 1 87 ? 9.817 -1.200 -16.854 1.00 93.50 87 TYR A O 1
ATOM 646 N N . LEU A 1 88 ? 8.617 -2.245 -15.265 1.00 93.75 88 LEU A N 1
ATOM 647 C CA . LEU A 1 88 ? 7.990 -3.208 -16.171 1.00 93.75 88 LEU A CA 1
ATOM 648 C C . LEU A 1 88 ? 6.998 -2.546 -17.130 1.00 93.75 88 LEU A C 1
ATOM 650 O O . LEU A 1 88 ? 6.787 -3.060 -18.222 1.00 93.75 88 LEU A O 1
ATOM 654 N N . SER A 1 89 ? 6.420 -1.405 -16.753 1.00 92.00 89 SER A N 1
ATOM 655 C CA . SER A 1 89 ? 5.511 -0.658 -17.622 1.00 92.00 89 SER A CA 1
ATOM 656 C C . SER A 1 89 ? 6.180 -0.214 -18.932 1.00 92.00 89 SER A C 1
ATOM 658 O O . SER A 1 89 ? 7.392 0.008 -18.999 1.00 92.00 89 SER A O 1
ATOM 660 N N . ASP A 1 90 ? 5.383 -0.002 -19.979 1.00 83.62 90 ASP A N 1
ATOM 661 C CA . ASP A 1 90 ? 5.876 0.578 -21.239 1.00 83.62 90 ASP A CA 1
ATOM 662 C C . ASP A 1 90 ? 6.184 2.075 -21.124 1.00 83.62 90 ASP A C 1
ATOM 664 O O . ASP A 1 90 ? 6.771 2.686 -22.022 1.00 83.62 90 ASP A O 1
ATOM 668 N N . THR A 1 91 ? 5.804 2.694 -20.007 1.00 74.19 91 THR A N 1
ATOM 669 C CA . THR A 1 91 ? 6.005 4.121 -19.815 1.00 74.19 91 THR A CA 1
ATOM 670 C C . THR A 1 91 ? 7.495 4.422 -19.677 1.00 74.19 91 THR A C 1
ATOM 672 O O . THR A 1 91 ? 8.237 3.727 -18.978 1.00 74.19 91 THR A O 1
ATOM 675 N N . TYR A 1 92 ? 7.940 5.483 -20.355 1.00 63.53 92 TYR A N 1
ATOM 676 C CA . TYR A 1 92 ? 9.304 6.009 -20.240 1.00 63.53 92 TYR A CA 1
ATOM 677 C C . TYR A 1 92 ? 10.410 5.061 -20.743 1.00 63.53 92 TYR A C 1
ATOM 679 O O . TYR A 1 92 ? 11.577 5.249 -20.417 1.00 63.53 92 TYR A O 1
ATOM 687 N N . ARG A 1 93 ? 10.069 4.059 -21.569 1.00 65.44 93 ARG A N 1
ATOM 688 C CA . ARG A 1 93 ? 11.048 3.152 -22.201 1.00 65.44 93 ARG A CA 1
ATOM 689 C C . ARG A 1 93 ? 11.866 3.822 -23.314 1.00 65.44 93 ARG A C 1
ATOM 691 O O . ARG A 1 93 ? 12.984 3.401 -23.588 1.00 65.44 93 ARG A O 1
ATOM 698 N N . HIS A 1 94 ? 11.306 4.857 -23.946 1.00 54.38 94 HIS A N 1
ATOM 699 C CA . HIS A 1 94 ? 11.872 5.493 -25.145 1.00 54.38 94 HIS A CA 1
ATOM 700 C C . HIS A 1 94 ? 11.947 7.028 -25.081 1.00 54.38 94 HIS A C 1
ATOM 702 O O . HIS A 1 94 ? 12.473 7.644 -26.002 1.00 54.38 94 HIS A O 1
ATOM 708 N N . HIS A 1 95 ? 11.457 7.657 -24.008 1.00 50.69 95 HIS A N 1
ATOM 709 C CA . HIS A 1 95 ? 11.461 9.114 -23.860 1.00 50.69 95 HIS A CA 1
ATOM 710 C C . HIS A 1 95 ? 12.220 9.536 -22.604 1.00 50.69 95 HIS A C 1
ATOM 712 O O . HIS A 1 95 ? 11.931 9.052 -21.511 1.00 50.69 95 HIS A O 1
ATOM 718 N N . GLN A 1 96 ? 13.150 10.481 -22.773 1.00 55.41 96 GLN A N 1
ATOM 719 C CA . GLN A 1 96 ? 13.749 11.251 -21.685 1.00 55.41 96 GLN A CA 1
ATOM 720 C C . GLN A 1 96 ? 12.666 12.138 -21.057 1.00 55.41 96 GLN A C 1
ATOM 722 O O . GLN A 1 96 ? 12.497 13.294 -21.435 1.00 55.41 96 GLN A O 1
ATOM 727 N N . VAL A 1 97 ? 11.874 11.587 -20.140 1.00 60.19 97 VAL A N 1
ATOM 728 C CA . VAL A 1 97 ? 10.969 12.394 -19.320 1.00 60.19 97 VAL A CA 1
ATOM 729 C C . VAL A 1 97 ? 11.688 12.699 -18.016 1.00 60.19 97 VAL A C 1
ATOM 731 O O . VAL A 1 97 ? 12.036 11.789 -17.267 1.00 60.19 97 VAL A O 1
ATOM 734 N N . ASP A 1 98 ? 11.933 13.983 -17.765 1.00 65.81 98 ASP A N 1
ATOM 735 C CA . ASP A 1 98 ? 12.566 14.438 -16.529 1.00 65.81 98 ASP A CA 1
ATOM 736 C C . ASP A 1 98 ? 11.666 14.150 -15.311 1.00 65.81 98 ASP A C 1
ATOM 738 O O . ASP A 1 98 ? 10.441 14.317 -15.357 1.00 65.81 98 ASP A O 1
ATOM 742 N N . ALA A 1 99 ? 12.286 13.742 -14.202 1.00 64.06 99 ALA A N 1
ATOM 743 C CA . ALA A 1 99 ? 11.638 13.375 -12.946 1.00 64.06 99 ALA A CA 1
ATOM 744 C C . ALA A 1 99 ? 10.704 14.477 -12.419 1.00 64.06 99 ALA A C 1
ATOM 746 O O . ALA A 1 99 ? 9.676 14.176 -11.809 1.00 64.06 99 ALA A O 1
ATOM 747 N N . VAL A 1 100 ? 11.024 15.749 -12.676 1.00 67.88 100 VAL A N 1
ATOM 748 C CA . VAL A 1 100 ? 10.199 16.898 -12.268 1.00 67.88 100 VAL A CA 1
ATOM 749 C C . VAL A 1 100 ? 8.834 16.882 -12.958 1.00 67.88 100 VAL A C 1
ATOM 751 O O . VAL A 1 100 ? 7.808 17.071 -12.303 1.00 67.88 100 VAL A O 1
ATOM 754 N N . THR A 1 101 ? 8.801 16.613 -14.262 1.00 68.69 101 THR A N 1
ATOM 755 C CA . THR A 1 101 ? 7.554 16.508 -15.032 1.00 68.69 101 THR A CA 1
ATOM 756 C C . THR A 1 101 ? 6.730 15.309 -14.573 1.00 68.69 101 THR A C 1
ATOM 758 O O . THR A 1 101 ? 5.512 15.409 -14.442 1.00 68.69 101 THR A O 1
ATOM 761 N N . VAL A 1 102 ? 7.394 14.198 -14.245 1.00 66.62 102 VAL A N 1
ATOM 762 C CA . VAL A 1 102 ? 6.733 12.976 -13.771 1.00 66.62 102 VAL A CA 1
ATOM 763 C C . VAL A 1 102 ? 6.056 13.181 -12.413 1.00 66.62 102 VAL A C 1
ATOM 765 O O . VAL A 1 102 ? 4.899 12.797 -12.243 1.00 66.62 102 VAL A O 1
ATOM 768 N N . ARG A 1 103 ? 6.721 13.857 -11.466 1.00 66.50 103 ARG A N 1
ATOM 769 C CA . ARG A 1 103 ? 6.127 14.191 -10.156 1.00 66.50 103 ARG A CA 1
ATOM 770 C C . ARG A 1 103 ? 4.871 15.058 -10.277 1.00 66.50 103 ARG A C 1
ATOM 772 O O . ARG A 1 103 ? 3.987 14.985 -9.431 1.00 66.50 103 ARG A O 1
ATOM 779 N N . ARG A 1 104 ? 4.761 15.858 -11.341 1.00 72.94 104 ARG A N 1
ATOM 780 C CA . ARG A 1 104 ? 3.590 16.708 -11.609 1.00 72.94 104 ARG A CA 1
ATOM 781 C C . ARG A 1 104 ? 2.409 15.956 -12.238 1.00 72.94 104 ARG A C 1
ATOM 783 O O . ARG A 1 104 ? 1.348 16.552 -12.389 1.00 72.94 104 ARG A O 1
ATOM 790 N N . ALA A 1 105 ? 2.556 14.671 -12.574 1.00 77.38 105 ALA A N 1
ATOM 791 C CA . ALA A 1 105 ? 1.514 13.863 -13.213 1.00 77.38 105 ALA A CA 1
ATOM 792 C C . ALA A 1 105 ? 1.245 12.532 -12.471 1.00 77.38 105 ALA A C 1
ATOM 794 O O . ALA A 1 105 ? 1.439 11.448 -13.034 1.00 77.38 105 ALA A O 1
ATOM 795 N N . PRO A 1 106 ? 0.755 12.574 -11.217 1.00 77.38 106 PRO A N 1
ATOM 796 C CA . PRO A 1 106 ? 0.653 11.388 -10.363 1.00 77.38 106 PRO A CA 1
ATOM 797 C C . PRO A 1 106 ? -0.277 10.292 -10.904 1.00 77.38 106 PRO A C 1
ATOM 799 O O . PRO A 1 106 ? -0.023 9.100 -10.741 1.00 77.38 106 PRO A O 1
ATOM 802 N N . LEU A 1 107 ? -1.330 10.665 -11.633 1.00 82.38 107 LEU A N 1
ATOM 803 C CA . LEU A 1 107 ? -2.244 9.690 -12.233 1.00 82.38 107 LEU A CA 1
ATOM 804 C C . LEU A 1 107 ? -1.595 8.886 -13.371 1.00 82.38 107 LEU A C 1
ATOM 806 O O . LEU A 1 107 ? -1.918 7.711 -13.546 1.00 82.38 107 LEU A O 1
ATOM 810 N N . LEU A 1 108 ? -0.657 9.479 -14.121 1.00 84.50 108 LEU A N 1
ATOM 811 C CA . LEU A 1 108 ? 0.073 8.763 -15.173 1.00 84.50 108 LEU A CA 1
ATOM 812 C C . LEU A 1 108 ? 1.023 7.730 -14.571 1.00 84.50 108 LEU A C 1
ATOM 814 O O . LEU A 1 108 ? 1.091 6.600 -15.047 1.00 84.50 108 LEU A O 1
ATOM 818 N N . VAL A 1 109 ? 1.708 8.102 -13.490 1.00 86.56 109 VAL A N 1
ATOM 819 C CA . VAL A 1 109 ? 2.585 7.198 -12.742 1.00 86.56 109 VAL A CA 1
ATOM 820 C C . VAL A 1 109 ? 1.780 6.067 -12.109 1.00 86.56 109 VAL A C 1
ATOM 822 O O . VAL A 1 109 ? 2.142 4.904 -12.258 1.00 86.56 109 VAL A O 1
ATOM 825 N N . SER A 1 110 ? 0.649 6.378 -11.473 1.00 87.44 110 SER A N 1
ATOM 826 C CA . SER A 1 110 ? -0.244 5.370 -10.893 1.00 87.44 110 SER A CA 1
ATOM 827 C C . SER A 1 110 ? -0.756 4.375 -11.944 1.00 87.44 110 SER A C 1
ATOM 829 O O . SER A 1 110 ? -0.716 3.159 -11.736 1.00 87.44 110 SER A O 1
ATOM 831 N N . ARG A 1 111 ? -1.156 4.871 -13.125 1.00 88.88 111 ARG A N 1
ATOM 832 C CA . ARG A 1 111 ? -1.542 4.026 -14.263 1.00 88.88 111 ARG A CA 1
ATOM 833 C C . ARG A 1 111 ? -0.391 3.129 -14.720 1.00 88.88 111 ARG A C 1
ATOM 835 O O . ARG A 1 111 ? -0.620 1.941 -14.934 1.00 88.88 111 ARG A O 1
ATOM 842 N N . ALA A 1 112 ? 0.819 3.673 -14.843 1.00 90.69 112 ALA A N 1
ATOM 843 C CA . ALA A 1 112 ? 2.006 2.923 -15.245 1.00 90.69 112 ALA A CA 1
ATOM 844 C C . ALA A 1 112 ? 2.345 1.809 -14.241 1.00 90.69 112 ALA A C 1
ATOM 846 O O . ALA A 1 112 ? 2.581 0.671 -14.643 1.00 90.69 112 ALA A O 1
ATOM 847 N N . ILE A 1 113 ? 2.275 2.101 -12.936 1.00 92.12 113 ILE A N 1
ATOM 848 C CA . ILE A 1 113 ? 2.443 1.104 -11.869 1.00 92.12 113 ILE A CA 1
ATOM 849 C C . ILE A 1 113 ? 1.417 -0.018 -12.038 1.00 92.12 113 ILE A C 1
ATOM 851 O O . ILE A 1 113 ? 1.789 -1.187 -12.043 1.00 92.12 113 ILE A O 1
ATOM 855 N N . ARG A 1 114 ? 0.132 0.308 -12.225 1.00 91.69 114 ARG A N 1
ATOM 856 C CA . ARG A 1 114 ? -0.905 -0.715 -12.416 1.00 91.69 114 ARG A CA 1
ATOM 857 C C . ARG A 1 114 ? -0.651 -1.558 -13.668 1.00 91.69 114 ARG A C 1
ATOM 859 O O . ARG A 1 114 ? -0.765 -2.774 -13.595 1.00 91.69 114 ARG A O 1
ATOM 866 N N . GLN A 1 115 ? -0.277 -0.935 -14.786 1.00 92.19 115 GLN A N 1
ATOM 867 C CA . GLN A 1 115 ? 0.062 -1.651 -16.019 1.00 92.19 115 GLN A CA 1
ATOM 868 C C . GLN A 1 115 ? 1.228 -2.617 -15.797 1.00 92.19 115 GLN A C 1
ATOM 870 O O . GLN A 1 115 ? 1.098 -3.807 -16.065 1.00 92.19 115 GLN A O 1
ATOM 875 N N . GLY A 1 116 ? 2.345 -2.144 -15.248 1.00 93.56 116 GLY A N 1
ATOM 876 C CA . GLY A 1 116 ? 3.506 -3.002 -15.033 1.00 93.56 116 GLY A CA 1
ATOM 877 C C . GLY A 1 116 ? 3.279 -4.095 -13.989 1.00 93.56 116 GLY A C 1
ATOM 878 O O . GLY A 1 116 ? 3.766 -5.209 -14.163 1.00 93.56 116 GLY A O 1
ATOM 879 N N . ALA A 1 117 ? 2.471 -3.829 -12.958 1.00 94.31 117 ALA A N 1
ATOM 880 C CA . ALA A 1 117 ? 2.088 -4.833 -11.968 1.00 94.31 117 ALA A CA 1
ATOM 881 C C . ALA A 1 117 ? 1.271 -5.990 -12.573 1.00 94.31 117 ALA A C 1
ATOM 883 O O . ALA A 1 117 ? 1.299 -7.089 -12.034 1.00 94.31 117 ALA A O 1
ATOM 884 N N . THR A 1 118 ? 0.573 -5.765 -13.694 1.00 92.56 118 THR A N 1
ATOM 885 C CA . THR A 1 118 ? -0.178 -6.816 -14.409 1.00 92.56 118 THR A CA 1
ATOM 886 C C . THR A 1 118 ? 0.657 -7.651 -15.383 1.00 92.56 118 THR A C 1
ATOM 888 O O . THR A 1 118 ? 0.164 -8.657 -15.882 1.00 92.56 118 THR A O 1
ATOM 891 N N . LEU A 1 119 ? 1.910 -7.270 -15.663 1.00 93.69 119 LEU A N 1
ATOM 892 C CA . LEU A 1 119 ? 2.759 -7.974 -16.638 1.00 93.69 119 LEU A CA 1
ATOM 893 C C . LEU A 1 119 ? 3.452 -9.217 -16.071 1.00 93.69 119 LEU A C 1
ATOM 895 O O . LEU A 1 119 ? 4.020 -10.005 -16.824 1.00 93.69 119 LEU A O 1
ATOM 899 N N . VAL A 1 120 ? 3.438 -9.383 -14.751 1.00 94.06 120 VAL A N 1
ATOM 900 C CA . VAL A 1 120 ? 4.060 -10.509 -14.053 1.00 94.06 120 VAL A CA 1
ATOM 901 C C . VAL A 1 120 ? 3.132 -11.012 -12.945 1.00 94.06 120 VAL A C 1
ATOM 903 O O . VAL A 1 120 ? 2.333 -10.231 -12.427 1.00 94.06 120 VAL A O 1
ATOM 906 N N . PRO A 1 121 ? 3.246 -12.286 -12.531 1.00 95.25 121 PRO A N 1
ATOM 907 C CA . PRO A 1 121 ? 2.600 -12.762 -11.311 1.00 95.25 121 PRO A CA 1
ATOM 908 C C . PRO A 1 121 ? 2.977 -11.893 -10.104 1.00 95.25 121 PRO A C 1
ATOM 910 O O . PRO A 1 121 ? 4.107 -11.401 -10.007 1.00 95.25 121 PRO A O 1
ATOM 913 N N . VAL A 1 122 ? 2.051 -11.717 -9.161 1.00 95.44 122 VAL A N 1
ATOM 914 C CA . VAL A 1 122 ? 2.233 -10.796 -8.025 1.00 95.44 122 VAL A CA 1
ATOM 915 C C . VAL A 1 122 ? 3.369 -11.254 -7.114 1.00 95.44 122 VAL A C 1
ATOM 917 O O . VAL A 1 122 ? 4.157 -10.440 -6.641 1.00 95.44 122 VAL A O 1
ATOM 920 N N . GLU A 1 123 ? 3.541 -12.560 -6.952 1.00 94.69 123 GLU A N 1
ATOM 921 C CA . GLU A 1 123 ? 4.664 -13.177 -6.248 1.00 94.69 123 GLU A CA 1
ATOM 922 C C . GLU A 1 123 ? 6.006 -12.781 -6.875 1.00 94.69 123 GLU A C 1
ATOM 924 O O . GLU A 1 123 ? 6.975 -12.483 -6.172 1.00 94.69 123 GLU A O 1
ATOM 929 N N . THR A 1 124 ? 6.070 -12.749 -8.209 1.00 94.88 124 THR A N 1
ATOM 930 C CA . THR A 1 124 ? 7.256 -12.306 -8.947 1.00 94.88 124 THR A CA 1
ATOM 931 C C . THR A 1 124 ? 7.497 -10.820 -8.728 1.00 94.88 124 THR A C 1
ATOM 933 O O . THR A 1 124 ? 8.636 -10.427 -8.480 1.00 94.88 124 THR A O 1
ATOM 936 N N . LEU A 1 125 ? 6.446 -9.999 -8.747 1.00 95.75 125 LEU A N 1
ATOM 937 C CA . LEU A 1 125 ? 6.553 -8.570 -8.463 1.00 95.75 125 LEU A CA 1
ATOM 938 C C . LEU A 1 125 ? 7.102 -8.301 -7.053 1.00 95.75 125 LEU A C 1
ATOM 940 O O . LEU A 1 125 ? 8.015 -7.490 -6.907 1.00 95.75 125 LEU A O 1
ATOM 944 N N . ILE A 1 126 ? 6.606 -9.019 -6.040 1.00 94.31 126 ILE A N 1
ATOM 945 C CA . ILE A 1 126 ? 7.090 -8.939 -4.651 1.00 94.31 126 ILE A CA 1
ATOM 946 C C . ILE A 1 126 ? 8.582 -9.297 -4.584 1.00 94.31 126 ILE A C 1
ATOM 948 O O . ILE A 1 126 ? 9.383 -8.556 -4.009 1.00 94.31 126 ILE A O 1
ATOM 952 N N . ARG A 1 127 ? 8.995 -10.397 -5.231 1.00 92.88 127 ARG A N 1
ATOM 953 C CA . ARG A 1 127 ? 10.407 -10.826 -5.271 1.00 92.88 127 ARG A CA 1
ATOM 954 C C . ARG A 1 127 ? 11.310 -9.797 -5.953 1.00 92.88 127 ARG A C 1
ATOM 956 O O . ARG A 1 127 ? 12.370 -9.469 -5.419 1.00 92.88 127 ARG A O 1
A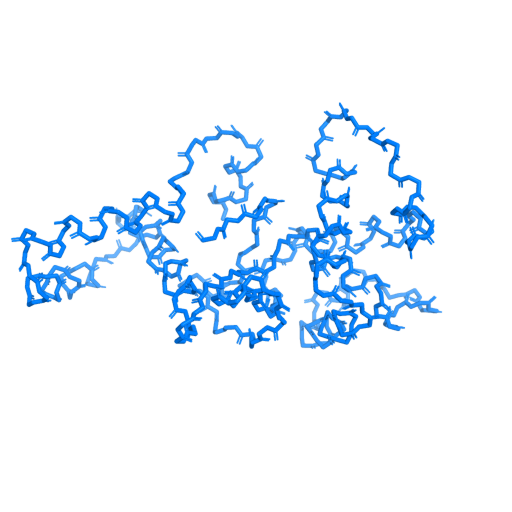TOM 963 N N . LEU A 1 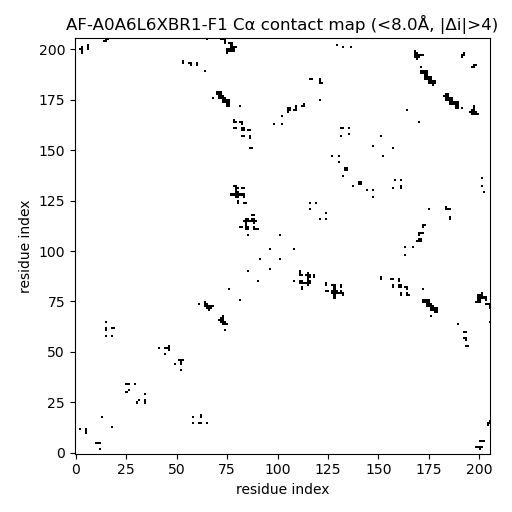128 ? 10.892 -9.270 -7.106 1.00 94.06 128 LEU A N 1
ATOM 964 C CA . LEU A 1 128 ? 11.628 -8.232 -7.833 1.00 94.06 128 LEU A CA 1
ATOM 965 C C . LEU A 1 128 ? 11.725 -6.940 -7.017 1.00 94.06 128 LEU A C 1
ATOM 967 O O . LEU A 1 128 ? 12.798 -6.345 -6.941 1.00 94.06 128 LEU A O 1
ATOM 971 N N . GLY A 1 129 ? 10.634 -6.535 -6.367 1.00 93.62 129 GLY A N 1
ATOM 972 C CA . GLY A 1 129 ? 10.600 -5.354 -5.515 1.00 93.62 129 GLY A CA 1
ATOM 973 C C . GLY A 1 129 ? 11.518 -5.473 -4.301 1.00 93.62 129 GLY A C 1
ATOM 974 O O . GLY A 1 129 ? 12.275 -4.548 -4.014 1.00 93.62 129 GLY A O 1
ATOM 975 N N . SER A 1 130 ? 11.534 -6.632 -3.641 1.00 91.44 130 SER A N 1
ATOM 976 C CA . SER A 1 130 ? 12.459 -6.923 -2.537 1.00 91.44 130 SER A CA 1
ATOM 977 C C . SER A 1 130 ? 13.928 -6.893 -2.981 1.00 91.44 130 SER A C 1
ATOM 979 O O . SER A 1 130 ? 14.782 -6.338 -2.286 1.00 91.44 130 SER A O 1
ATOM 981 N N . ALA A 1 131 ? 14.247 -7.443 -4.158 1.00 91.19 131 ALA A N 1
ATOM 982 C CA . ALA A 1 131 ? 15.593 -7.359 -4.728 1.00 91.19 131 ALA A CA 1
ATOM 983 C C . ALA A 1 131 ? 15.994 -5.909 -5.056 1.00 91.19 131 ALA A C 1
ATO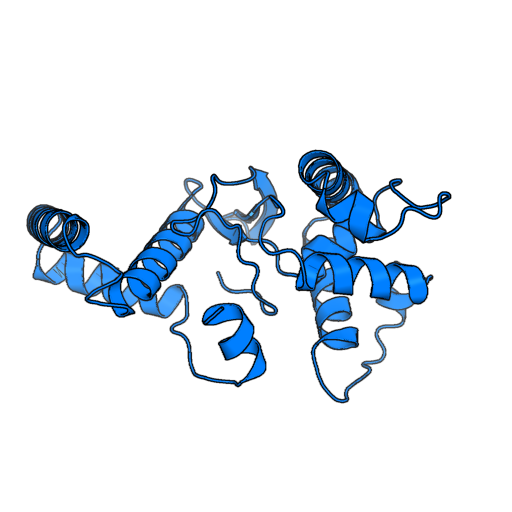M 985 O O . ALA A 1 131 ? 17.097 -5.490 -4.709 1.00 91.19 131 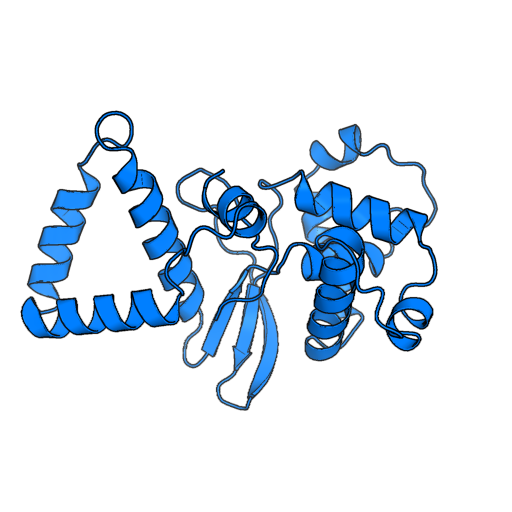ALA A O 1
ATOM 986 N N . MET A 1 132 ? 15.084 -5.121 -5.635 1.00 91.62 132 MET A N 1
ATOM 987 C CA . MET A 1 132 ? 15.324 -3.708 -5.945 1.00 91.62 132 MET A CA 1
ATOM 988 C C . MET A 1 132 ? 15.514 -2.853 -4.688 1.00 91.62 132 MET A C 1
ATOM 990 O O . MET A 1 132 ? 16.427 -2.031 -4.630 1.00 91.62 132 MET A O 1
ATOM 994 N N . ALA A 1 133 ? 14.698 -3.075 -3.654 1.00 90.12 133 ALA A N 1
ATOM 995 C CA . ALA A 1 133 ? 14.855 -2.407 -2.368 1.00 90.12 133 ALA A CA 1
ATOM 996 C C . ALA A 1 133 ? 16.202 -2.751 -1.716 1.00 90.12 133 ALA A C 1
ATOM 998 O O . ALA A 1 133 ? 16.875 -1.855 -1.217 1.00 90.12 133 ALA A O 1
ATOM 999 N N . ARG A 1 134 ? 16.651 -4.012 -1.774 1.00 87.44 134 ARG A N 1
ATOM 1000 C CA . ARG A 1 134 ? 17.993 -4.395 -1.297 1.00 87.44 134 ARG A CA 1
ATOM 1001 C C . ARG A 1 134 ? 19.114 -3.742 -2.110 1.00 87.44 134 ARG A C 1
ATOM 1003 O O . ARG A 1 134 ? 20.095 -3.318 -1.511 1.00 87.44 134 ARG A O 1
ATOM 1010 N N . GLU A 1 135 ? 18.970 -3.633 -3.435 1.00 88.00 135 GLU A N 1
ATOM 1011 C CA . GLU A 1 135 ? 19.972 -2.993 -4.307 1.00 88.00 135 GLU A CA 1
ATOM 1012 C C . GLU A 1 135 ? 20.173 -1.507 -3.966 1.00 88.00 135 GLU A C 1
ATOM 1014 O O . GLU A 1 135 ? 21.306 -1.030 -3.998 1.00 88.00 135 GLU A O 1
ATOM 1019 N N . PHE A 1 136 ? 19.102 -0.775 -3.634 1.00 88.12 136 PHE A N 1
ATOM 1020 C CA . PHE A 1 136 ? 19.156 0.689 -3.528 1.00 88.12 136 PHE A CA 1
ATOM 1021 C C . PHE A 1 136 ? 18.887 1.285 -2.138 1.00 88.12 136 PHE A C 1
ATOM 1023 O O . PHE A 1 136 ? 19.175 2.466 -1.944 1.00 88.12 136 PHE A O 1
ATOM 1030 N N . ALA A 1 137 ? 18.356 0.525 -1.175 1.00 81.31 137 ALA A N 1
ATOM 1031 C CA . ALA A 1 137 ? 18.038 1.024 0.169 1.00 81.31 137 ALA A CA 1
ATOM 1032 C C . ALA A 1 137 ? 19.005 0.568 1.272 1.00 81.31 137 ALA A C 1
ATOM 1034 O O . ALA A 1 137 ? 19.039 1.211 2.318 1.00 81.31 137 ALA A O 1
ATOM 1035 N N . ALA A 1 138 ? 19.753 -0.526 1.083 1.00 66.31 138 ALA A N 1
ATOM 1036 C CA . ALA A 1 138 ? 20.616 -1.099 2.117 1.00 66.31 138 ALA A CA 1
ATOM 1037 C C . ALA A 1 138 ? 22.111 -0.931 1.780 1.00 66.31 138 ALA A C 1
ATOM 1039 O O . ALA A 1 138 ? 22.512 -1.171 0.638 1.00 66.31 138 ALA A O 1
ATOM 1040 N N . PRO A 1 139 ? 22.968 -0.574 2.755 1.00 50.19 139 PRO A N 1
ATOM 1041 C CA . PRO A 1 139 ? 24.406 -0.597 2.558 1.00 50.19 139 PRO A CA 1
ATOM 1042 C C . PRO A 1 139 ? 24.892 -2.054 2.547 1.00 50.19 139 PRO A C 1
ATOM 1044 O O . PRO A 1 139 ? 24.813 -2.764 3.542 1.00 50.19 139 PRO A O 1
ATOM 1047 N N . VAL A 1 140 ? 25.432 -2.478 1.404 1.00 52.12 140 VAL A N 1
ATOM 1048 C CA . VAL A 1 140 ? 26.335 -3.633 1.264 1.00 52.12 140 VAL A CA 1
ATOM 1049 C C . VAL A 1 140 ? 25.713 -5.005 1.571 1.00 52.12 140 VAL A C 1
ATOM 1051 O O . VAL A 1 140 ? 26.017 -5.669 2.552 1.00 52.12 140 VAL A O 1
ATOM 1054 N N . THR A 1 141 ? 24.910 -5.512 0.639 1.00 48.69 141 THR A N 1
ATOM 1055 C CA . THR A 1 141 ? 24.983 -6.923 0.211 1.00 48.69 141 THR A CA 1
ATOM 1056 C C . THR A 1 141 ? 24.324 -7.022 -1.157 1.00 48.69 141 THR A C 1
ATOM 1058 O O . THR A 1 141 ? 23.132 -7.290 -1.289 1.00 48.69 141 THR A O 1
ATOM 1061 N N . ALA A 1 142 ? 25.107 -6.773 -2.209 1.00 52.75 142 ALA A N 1
ATOM 1062 C CA . ALA A 1 142 ? 24.705 -7.108 -3.568 1.00 52.75 142 ALA A CA 1
ATOM 1063 C C . ALA A 1 142 ? 24.615 -8.640 -3.668 1.00 52.75 142 ALA A C 1
ATOM 1065 O O . ALA A 1 142 ? 25.575 -9.319 -4.030 1.00 52.75 142 ALA A O 1
ATOM 1066 N N . GLY A 1 143 ? 23.474 -9.194 -3.260 1.00 52.56 143 GLY A N 1
ATOM 1067 C CA . GLY A 1 143 ? 23.160 -10.602 -3.436 1.00 52.56 143 GLY A CA 1
ATOM 1068 C C . GLY A 1 143 ? 23.220 -10.970 -4.916 1.00 52.56 143 GLY A C 1
ATOM 1069 O O . GLY A 1 143 ? 22.923 -10.155 -5.793 1.00 52.56 143 GLY A O 1
ATOM 1070 N N . ARG A 1 144 ? 23.626 -12.210 -5.195 1.00 55.12 144 ARG A N 1
ATOM 1071 C CA . ARG A 1 144 ? 23.700 -12.811 -6.534 1.00 55.12 144 ARG A CA 1
ATOM 1072 C C . ARG A 1 144 ? 22.302 -13.067 -7.121 1.00 55.12 144 ARG A C 1
ATOM 1074 O O . ARG A 1 144 ? 21.997 -14.187 -7.514 1.00 55.12 144 ARG A O 1
ATOM 1081 N N . ASP A 1 145 ? 21.459 -12.045 -7.229 1.00 74.38 145 ASP A N 1
ATOM 1082 C CA . ASP A 1 145 ? 20.149 -12.169 -7.875 1.00 74.38 145 ASP A CA 1
ATOM 1083 C C . ASP A 1 145 ? 20.298 -11.949 -9.386 1.00 74.38 145 ASP A C 1
ATOM 1085 O O . ASP A 1 145 ? 19.832 -10.970 -9.969 1.00 74.38 145 ASP A O 1
ATOM 1089 N N . TRP A 1 146 ? 21.003 -12.876 -10.039 1.00 77.81 146 TRP A N 1
ATOM 1090 C CA . TRP A 1 146 ? 21.192 -12.869 -11.493 1.00 77.81 146 TRP A CA 1
ATOM 1091 C C . TRP A 1 146 ? 19.847 -12.872 -12.239 1.00 77.81 146 TRP A C 1
ATOM 1093 O O . TRP A 1 146 ? 19.710 -12.173 -13.238 1.00 77.81 146 TRP A O 1
ATOM 1103 N N . LEU A 1 147 ? 18.832 -13.558 -11.695 1.00 81.00 147 LEU A N 1
ATOM 1104 C CA . LEU A 1 147 ? 17.460 -13.565 -12.215 1.00 81.00 147 LEU A CA 1
ATOM 1105 C C . LEU A 1 147 ? 16.800 -12.183 -12.169 1.00 81.00 147 LEU A C 1
ATOM 1107 O O . LEU A 1 147 ? 16.123 -11.795 -13.115 1.00 81.00 147 LEU A O 1
ATOM 1111 N N . TYR A 1 148 ? 17.021 -11.413 -11.102 1.00 87.94 148 TYR A N 1
ATOM 1112 C CA . TYR A 1 148 ? 16.518 -10.041 -11.002 1.00 87.94 148 TYR A CA 1
ATOM 1113 C C . TYR A 1 148 ? 17.159 -9.143 -12.065 1.00 87.94 148 TYR A C 1
ATOM 1115 O O . TYR A 1 148 ? 16.462 -8.388 -12.739 1.00 87.94 148 TYR A O 1
ATOM 1123 N N . ARG A 1 149 ? 18.474 -9.278 -12.280 1.00 86.81 149 ARG A N 1
ATOM 1124 C CA . ARG A 1 149 ? 19.184 -8.532 -13.331 1.00 86.81 149 ARG A CA 1
ATOM 1125 C C . ARG A 1 149 ? 18.800 -8.986 -14.737 1.00 86.81 149 ARG A C 1
ATOM 1127 O O . ARG A 1 149 ? 18.843 -8.178 -15.651 1.00 86.81 149 ARG A O 1
ATOM 1134 N N . GLN A 1 150 ? 18.407 -10.243 -14.923 1.00 88.62 150 GLN A N 1
ATOM 1135 C CA . GLN A 1 150 ? 17.884 -10.716 -16.202 1.00 88.62 150 GLN A CA 1
ATOM 1136 C C . GLN A 1 150 ? 16.472 -10.176 -16.468 1.00 88.62 150 GLN A C 1
ATOM 1138 O O . GLN A 1 150 ? 16.181 -9.756 -17.584 1.00 88.62 150 GLN A O 1
ATOM 1143 N N . ALA A 1 151 ? 15.609 -10.159 -15.449 1.00 89.25 151 ALA A N 1
ATOM 1144 C CA . ALA A 1 151 ? 14.249 -9.638 -15.563 1.00 89.25 151 ALA A CA 1
ATOM 1145 C C . ALA A 1 151 ? 14.227 -8.115 -15.769 1.00 89.25 151 ALA A C 1
ATOM 1147 O O . ALA A 1 151 ? 13.418 -7.598 -16.536 1.00 89.25 151 ALA A O 1
ATOM 1148 N N . LEU A 1 152 ? 15.132 -7.395 -15.102 1.00 91.88 152 LEU A N 1
ATOM 1149 C CA . LEU A 1 152 ? 15.227 -5.940 -15.140 1.00 91.88 152 LEU A CA 1
ATOM 1150 C C . LEU A 1 152 ? 16.662 -5.535 -15.533 1.00 91.88 152 LEU A C 1
ATOM 1152 O O . LEU A 1 152 ? 17.439 -5.162 -14.661 1.00 91.88 152 LEU A O 1
ATOM 1156 N N . PRO A 1 153 ? 17.062 -5.618 -16.815 1.00 91.06 153 PRO A N 1
ATOM 1157 C CA . PRO A 1 153 ? 18.467 -5.466 -17.222 1.00 91.06 153 PRO A CA 1
ATOM 1158 C C . PRO A 1 153 ? 19.047 -4.051 -17.095 1.00 91.06 153 PRO A C 1
ATOM 1160 O O . PRO A 1 153 ? 20.220 -3.898 -16.751 1.00 91.06 153 PRO A O 1
ATOM 1163 N N . ASP A 1 154 ? 18.249 -3.007 -17.311 1.00 90.88 154 ASP A N 1
ATOM 1164 C CA . ASP A 1 154 ? 18.728 -1.624 -17.364 1.00 90.88 154 ASP A CA 1
ATOM 1165 C C . ASP A 1 154 ? 18.908 -1.027 -15.960 1.00 90.88 154 ASP A C 1
ATOM 1167 O O . ASP A 1 154 ? 17.942 -0.666 -15.287 1.00 90.88 154 ASP A O 1
ATOM 1171 N N . TRP A 1 155 ? 20.162 -0.892 -15.518 1.00 89.94 155 TRP A N 1
ATOM 1172 C CA . TRP A 1 155 ? 20.484 -0.337 -14.200 1.00 89.94 155 TRP A CA 1
ATOM 1173 C C . TRP A 1 155 ? 20.010 1.110 -14.023 1.00 89.94 155 TRP A C 1
ATOM 1175 O O . TRP A 1 155 ? 19.463 1.440 -12.969 1.00 89.94 155 TRP A O 1
ATOM 1185 N N . HIS A 1 156 ? 20.160 1.960 -15.043 1.00 88.62 156 HIS A N 1
ATOM 1186 C CA . HIS A 1 156 ? 19.782 3.372 -14.954 1.00 88.62 156 HIS A CA 1
ATOM 1187 C C . HIS A 1 156 ? 18.273 3.520 -14.797 1.00 88.62 156 HIS A C 1
ATOM 1189 O O . HIS A 1 156 ? 17.809 4.292 -13.956 1.00 88.62 156 HIS A O 1
ATOM 1195 N N . ARG A 1 157 ? 17.499 2.722 -15.539 1.00 89.50 157 ARG A N 1
ATOM 1196 C CA . ARG A 1 157 ? 16.041 2.719 -15.411 1.00 89.50 157 ARG A CA 1
ATOM 1197 C C . ARG A 1 157 ? 15.585 2.174 -14.059 1.00 89.50 157 ARG A C 1
ATOM 1199 O O . ARG A 1 157 ? 14.669 2.749 -13.469 1.00 89.50 157 ARG A O 1
ATOM 1206 N N . ARG A 1 158 ? 16.219 1.117 -13.531 1.00 91.38 158 ARG A N 1
ATOM 1207 C CA . ARG A 1 158 ? 15.917 0.612 -12.175 1.00 91.38 158 ARG A CA 1
ATOM 1208 C C . ARG A 1 158 ? 16.165 1.688 -11.121 1.00 91.38 158 ARG A C 1
ATOM 1210 O O . ARG A 1 158 ? 15.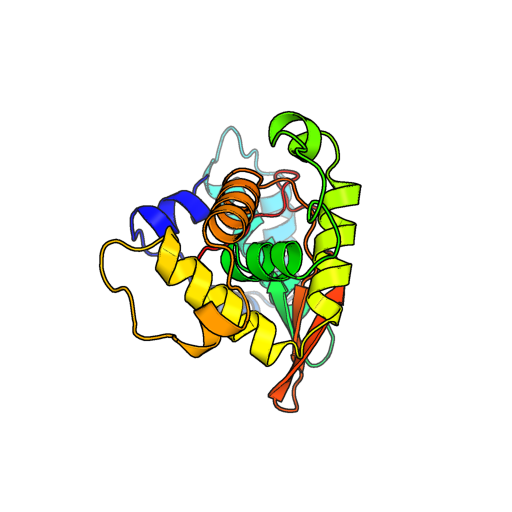283 1.947 -10.305 1.00 91.38 158 ARG A O 1
ATOM 1217 N N . ARG A 1 159 ? 17.326 2.350 -11.186 1.00 90.19 159 ARG A N 1
ATOM 1218 C CA . ARG A 1 159 ? 17.696 3.431 -10.269 1.00 90.19 159 ARG A CA 1
ATOM 1219 C C . ARG A 1 159 ? 16.708 4.594 -10.343 1.00 90.19 159 ARG A C 1
ATOM 1221 O O . ARG A 1 159 ? 16.205 5.019 -9.310 1.00 90.19 159 ARG A O 1
ATOM 1228 N N . PHE A 1 160 ? 16.374 5.046 -11.551 1.00 88.62 160 PHE A N 1
ATOM 1229 C CA . PHE A 1 160 ? 15.396 6.113 -11.767 1.00 88.62 160 PHE A CA 1
ATOM 1230 C C . PHE A 1 160 ? 14.025 5.773 -11.171 1.00 88.62 160 PHE A C 1
ATOM 1232 O O . PHE A 1 160 ? 13.461 6.577 -10.431 1.00 88.62 160 PHE A O 1
ATOM 1239 N N . CYS A 1 161 ? 13.494 4.577 -11.455 1.00 90.38 161 CYS A N 1
ATOM 1240 C CA . CYS A 1 161 ? 12.191 4.159 -10.933 1.00 90.38 161 CYS A CA 1
ATOM 1241 C C . CYS A 1 161 ? 12.205 4.091 -9.402 1.00 90.38 161 CYS A C 1
ATOM 1243 O O . CYS A 1 161 ? 11.255 4.538 -8.760 1.00 90.38 161 CYS A O 1
ATOM 1245 N N . PHE A 1 162 ? 13.286 3.568 -8.818 1.00 91.06 162 PHE A N 1
ATOM 1246 C CA . PHE A 1 162 ? 13.438 3.489 -7.372 1.00 91.06 162 PHE A CA 1
ATOM 1247 C C . PHE A 1 162 ? 13.506 4.874 -6.723 1.00 91.06 162 PHE A C 1
ATOM 1249 O O . PHE A 1 162 ? 12.740 5.151 -5.803 1.00 91.06 162 PHE A O 1
ATOM 1256 N N . ASP A 1 163 ? 14.358 5.765 -7.232 1.00 89.12 163 ASP A N 1
ATOM 1257 C CA . ASP A 1 163 ? 14.520 7.120 -6.697 1.00 89.12 163 ASP A CA 1
ATOM 1258 C C . ASP A 1 163 ? 13.224 7.938 -6.834 1.00 89.12 163 ASP A C 1
ATOM 1260 O O . ASP A 1 163 ? 12.844 8.663 -5.911 1.00 89.12 163 ASP A O 1
ATOM 1264 N N . LEU A 1 164 ? 12.490 7.775 -7.942 1.00 87.38 164 LEU A N 1
ATOM 1265 C CA . LEU A 1 164 ? 11.180 8.397 -8.128 1.00 87.38 164 LEU A CA 1
ATOM 1266 C C . LEU A 1 164 ? 10.169 7.902 -7.083 1.00 87.38 164 LEU A C 1
ATOM 1268 O O . LEU A 1 164 ? 9.506 8.716 -6.443 1.00 87.38 164 LEU A O 1
ATOM 1272 N N . MET A 1 165 ? 10.059 6.584 -6.889 1.00 88.19 165 MET A N 1
ATOM 1273 C CA . MET A 1 165 ? 9.109 5.994 -5.935 1.00 88.19 165 MET A CA 1
ATOM 1274 C C . MET A 1 165 ? 9.494 6.222 -4.478 1.00 88.19 165 MET A C 1
ATOM 1276 O O . MET A 1 165 ? 8.611 6.239 -3.623 1.00 88.19 165 MET A O 1
ATOM 1280 N N . ARG A 1 166 ? 10.786 6.403 -4.191 1.00 86.88 166 ARG A N 1
ATOM 1281 C CA . ARG A 1 166 ? 11.285 6.744 -2.858 1.00 86.88 166 ARG A CA 1
ATOM 1282 C C . ARG A 1 166 ? 10.994 8.199 -2.508 1.00 86.88 166 ARG A C 1
ATOM 1284 O O . ARG A 1 166 ? 10.608 8.489 -1.382 1.00 86.88 166 ARG A O 1
ATOM 1291 N N . ALA A 1 167 ? 11.201 9.111 -3.455 1.00 82.50 167 ALA A N 1
ATOM 1292 C CA . ALA A 1 167 ? 11.037 10.536 -3.205 1.00 82.50 167 ALA A CA 1
ATOM 1293 C C . ALA A 1 167 ? 9.569 10.983 -3.194 1.00 82.50 167 ALA A C 1
ATOM 1295 O O . ALA A 1 167 ? 9.236 11.962 -2.527 1.00 82.50 167 ALA A O 1
ATOM 1296 N N . ASP A 1 168 ? 8.697 10.300 -3.938 1.00 77.31 168 ASP A N 1
ATOM 1297 C CA . ASP A 1 168 ? 7.311 10.718 -4.111 1.00 77.31 168 ASP A CA 1
ATOM 1298 C C . ASP A 1 168 ? 6.332 9.890 -3.267 1.00 77.31 168 ASP A C 1
ATOM 1300 O O . ASP A 1 168 ? 5.858 8.820 -3.655 1.00 77.31 168 ASP A O 1
ATOM 1304 N N . THR A 1 169 ? 6.011 10.430 -2.091 1.00 70.31 169 THR A N 1
ATOM 1305 C CA . THR A 1 169 ? 5.050 9.842 -1.141 1.00 70.31 169 THR A CA 1
ATOM 1306 C C . THR A 1 169 ? 3.585 10.143 -1.476 1.00 70.31 169 THR A C 1
ATOM 1308 O O . THR A 1 169 ? 2.680 9.657 -0.797 1.00 70.31 169 THR A O 1
ATOM 1311 N N . CYS A 1 170 ? 3.328 10.931 -2.522 1.00 70.81 170 CYS A N 1
ATOM 1312 C CA . CYS A 1 170 ? 1.982 11.312 -2.946 1.00 70.81 170 CYS A CA 1
ATOM 1313 C C . CYS A 1 170 ? 1.455 10.428 -4.082 1.00 70.81 170 CYS A C 1
ATOM 1315 O O . CYS A 1 170 ? 0.343 10.641 -4.556 1.00 70.81 170 CYS A O 1
ATOM 1317 N N . GLN A 1 171 ? 2.236 9.443 -4.534 1.00 80.50 171 GLN A N 1
ATOM 1318 C CA . GLN A 1 171 ? 1.863 8.607 -5.668 1.00 80.50 171 GLN A CA 1
ATOM 1319 C C . GLN A 1 171 ? 0.878 7.509 -5.257 1.00 80.50 171 GLN A C 1
ATOM 1321 O O . GLN A 1 171 ? 1.251 6.613 -4.490 1.00 80.50 171 GLN A O 1
ATOM 1326 N N . PRO A 1 172 ? -0.342 7.485 -5.818 1.00 84.44 172 PRO A N 1
ATOM 1327 C CA . PRO A 1 172 ? -1.294 6.429 -5.520 1.00 84.44 172 PRO A CA 1
ATOM 1328 C C . PRO A 1 172 ? -0.774 5.087 -6.054 1.00 84.44 172 PRO A C 1
ATOM 1330 O O . PRO A 1 172 ? -0.504 4.945 -7.249 1.00 84.44 172 PRO A O 1
ATOM 1333 N N . SER A 1 173 ? -0.641 4.086 -5.184 1.00 85.94 173 SER A N 1
ATOM 1334 C CA . SER A 1 173 ? -0.276 2.711 -5.559 1.00 85.94 173 SER A CA 1
ATOM 1335 C C . SER A 1 173 ? -1.371 1.730 -5.151 1.00 85.94 173 SER A C 1
ATOM 1337 O O . SER A 1 173 ? -1.976 1.918 -4.093 1.00 85.94 173 SER A O 1
ATOM 1339 N N . PRO A 1 174 ? -1.636 0.688 -5.958 1.00 91.75 174 PRO A N 1
ATOM 1340 C CA . PRO A 1 174 ? -2.556 -0.366 -5.560 1.00 91.75 174 PRO A CA 1
ATOM 1341 C C . PRO A 1 174 ? -2.041 -1.113 -4.322 1.00 91.75 174 PRO A C 1
ATOM 1343 O O . PRO A 1 174 ? -0.851 -1.071 -3.999 1.00 91.75 174 PRO A O 1
ATOM 1346 N N . LEU A 1 175 ? -2.947 -1.791 -3.624 1.00 93.88 175 LEU A N 1
ATOM 1347 C CA . LEU A 1 175 ? -2.591 -2.710 -2.546 1.00 93.88 175 LEU A CA 1
ATOM 1348 C C . LEU A 1 175 ? -2.042 -4.027 -3.113 1.00 93.88 175 LEU A C 1
ATOM 1350 O O . LEU A 1 175 ? -2.470 -4.479 -4.175 1.00 93.88 175 LEU A O 1
ATOM 1354 N N . ILE A 1 176 ? -1.147 -4.675 -2.373 1.00 95.19 176 ILE A N 1
ATOM 1355 C CA . ILE A 1 176 ? -0.885 -6.108 -2.510 1.00 95.19 176 ILE A CA 1
ATOM 1356 C C . ILE A 1 176 ? -1.834 -6.828 -1.558 1.00 95.19 176 ILE A C 1
ATOM 1358 O O . ILE A 1 176 ? -1.899 -6.490 -0.377 1.00 95.19 176 ILE A O 1
ATOM 1362 N N . VAL A 1 177 ? -2.563 -7.811 -2.074 1.00 96.00 177 VAL A N 1
ATOM 1363 C CA . VAL A 1 177 ? -3.543 -8.601 -1.328 1.00 96.00 177 VAL A CA 1
ATOM 1364 C C . VAL A 1 177 ? -3.022 -10.026 -1.207 1.00 96.00 177 VAL A C 1
ATOM 1366 O O . VAL A 1 177 ? -2.673 -10.635 -2.213 1.00 96.00 177 VAL A O 1
ATOM 1369 N N . ARG A 1 178 ? -2.971 -10.554 0.013 1.00 95.25 178 ARG A N 1
ATOM 1370 C CA . ARG A 1 178 ? -2.742 -11.967 0.314 1.00 95.25 178 ARG A CA 1
ATOM 1371 C C . ARG A 1 178 ? -4.088 -12.600 0.628 1.00 95.25 178 ARG A C 1
ATOM 1373 O O . ARG A 1 178 ? -4.720 -12.249 1.624 1.00 95.25 178 ARG A O 1
ATOM 1380 N N . LEU A 1 179 ? -4.511 -13.500 -0.248 1.00 94.06 179 LEU A N 1
ATOM 1381 C CA . LEU A 1 179 ? -5.768 -14.233 -0.140 1.00 94.06 179 LEU A CA 1
ATOM 1382 C C . LEU A 1 179 ? -5.635 -15.340 0.915 1.00 94.06 179 LEU A C 1
ATOM 1384 O O . LEU A 1 179 ? -4.541 -15.875 1.103 1.00 94.06 179 LEU A O 1
ATOM 1388 N N . ASP A 1 180 ? -6.741 -15.749 1.539 1.00 88.12 180 ASP A N 1
ATOM 1389 C CA . ASP A 1 180 ? -6.749 -16.836 2.536 1.00 88.12 180 ASP A CA 1
ATOM 1390 C C . ASP A 1 180 ? -6.202 -18.171 1.991 1.00 88.12 180 ASP A C 1
ATOM 1392 O O . ASP A 1 180 ? -5.632 -18.970 2.731 1.00 88.12 180 ASP A O 1
ATOM 1396 N N . GLY A 1 181 ? -6.290 -18.392 0.673 1.00 83.31 181 GLY A N 1
ATOM 1397 C CA . GLY A 1 181 ? -5.697 -19.546 -0.015 1.00 83.31 181 GLY A CA 1
ATOM 1398 C C . GLY A 1 181 ? -4.178 -19.470 -0.239 1.00 83.31 181 GLY A C 1
ATOM 1399 O O . GLY A 1 181 ? -3.625 -20.340 -0.906 1.00 83.31 181 GLY A O 1
ATOM 1400 N N . GLY A 1 182 ? -3.500 -18.429 0.256 1.00 85.06 182 GLY A N 1
ATOM 1401 C CA . GLY A 1 182 ? -2.043 -18.253 0.173 1.00 85.06 182 GLY A CA 1
ATOM 1402 C C . GLY A 1 182 ? -1.519 -17.593 -1.110 1.00 85.06 182 GLY A C 1
ATOM 1403 O O . GLY A 1 182 ? -0.327 -17.306 -1.191 1.00 85.06 182 GLY A O 1
ATOM 1404 N N . GLY A 1 183 ? -2.384 -17.329 -2.094 1.00 92.94 183 GLY A N 1
ATOM 1405 C CA . GLY A 1 183 ? -2.033 -16.605 -3.321 1.00 92.94 183 GLY A CA 1
ATOM 1406 C C . GLY A 1 183 ? -2.032 -15.084 -3.150 1.00 92.94 183 GLY A C 1
ATOM 1407 O O . GLY A 1 183 ? -2.636 -14.551 -2.212 1.00 92.94 183 GLY A O 1
ATOM 1408 N N . TYR A 1 184 ? -1.390 -14.382 -4.086 1.00 95.31 184 TYR A N 1
ATOM 1409 C CA . TYR A 1 184 ? -1.328 -12.922 -4.086 1.00 95.31 184 TYR A CA 1
ATOM 1410 C C . TYR A 1 184 ? -2.070 -12.289 -5.269 1.00 95.31 184 TYR A C 1
ATOM 1412 O O . TYR A 1 184 ? -2.094 -12.816 -6.378 1.00 95.31 184 TYR A O 1
ATOM 1420 N N . ALA A 1 185 ? -2.653 -11.113 -5.037 1.00 95.25 185 ALA A N 1
ATOM 1421 C CA . ALA A 1 185 ? -3.348 -10.324 -6.049 1.00 95.25 185 ALA A CA 1
ATOM 1422 C C . ALA A 1 185 ? -3.004 -8.830 -5.941 1.00 95.25 185 ALA A C 1
ATOM 1424 O O . ALA A 1 185 ? -2.630 -8.330 -4.877 1.00 95.25 185 ALA A O 1
ATOM 1425 N N . VAL A 1 186 ? -3.158 -8.104 -7.052 1.00 94.75 186 VAL A N 1
ATOM 1426 C CA . VAL A 1 186 ? -3.105 -6.636 -7.065 1.00 94.75 186 VAL A CA 1
ATOM 1427 C C . VAL A 1 186 ? -4.505 -6.104 -6.782 1.00 94.75 186 VAL A C 1
ATOM 1429 O O . VAL A 1 186 ? -5.448 -6.388 -7.517 1.00 94.75 186 VAL A O 1
ATOM 1432 N N . GLY A 1 187 ? -4.633 -5.325 -5.716 1.00 93.62 187 GLY A N 1
ATOM 1433 C CA . GLY A 1 187 ? -5.886 -4.728 -5.285 1.00 93.62 187 GLY A CA 1
ATOM 1434 C C . GLY A 1 187 ? -6.191 -3.371 -5.925 1.00 93.62 187 GLY A C 1
ATOM 1435 O O . GLY A 1 187 ? -5.616 -2.922 -6.924 1.00 93.62 187 GLY A O 1
ATOM 1436 N N . ALA A 1 188 ? -7.138 -2.687 -5.301 1.00 92.38 188 ALA A N 1
ATOM 1437 C CA . ALA A 1 188 ? -7.487 -1.309 -5.566 1.00 92.38 188 ALA A CA 1
ATOM 1438 C C . ALA A 1 188 ? -6.429 -0.374 -4.979 1.00 92.38 188 ALA A C 1
ATOM 1440 O O . ALA A 1 188 ? -5.668 -0.727 -4.077 1.00 92.38 188 ALA A O 1
ATOM 1441 N N . THR A 1 189 ? -6.400 0.840 -5.508 1.00 91.44 189 THR A N 1
ATOM 1442 C CA . THR A 1 189 ? -5.683 1.952 -4.896 1.00 91.44 189 THR A CA 1
ATOM 1443 C C . THR A 1 189 ? -6.556 2.500 -3.771 1.00 91.44 189 THR A C 1
ATOM 1445 O O . THR A 1 189 ? -7.692 2.890 -4.051 1.00 91.44 189 THR A O 1
ATOM 1448 N N . PRO A 1 190 ? -6.083 2.505 -2.515 1.00 90.25 190 PRO A N 1
ATOM 1449 C CA . PRO A 1 190 ? -6.869 3.030 -1.410 1.00 90.25 190 PRO A CA 1
ATOM 1450 C C . PRO A 1 190 ? -6.961 4.563 -1.509 1.00 90.25 190 PRO A C 1
ATOM 1452 O O . PRO A 1 190 ? -6.168 5.175 -2.237 1.00 90.25 190 PRO A O 1
ATOM 1455 N N . PRO A 1 191 ? -7.881 5.210 -0.774 1.00 89.62 191 PRO A N 1
ATOM 1456 C CA . PRO A 1 191 ? -7.855 6.664 -0.611 1.00 89.62 191 PRO A CA 1
ATOM 1457 C C . PRO A 1 191 ? -6.518 7.140 -0.015 1.00 89.62 191 PRO A C 1
ATOM 1459 O O 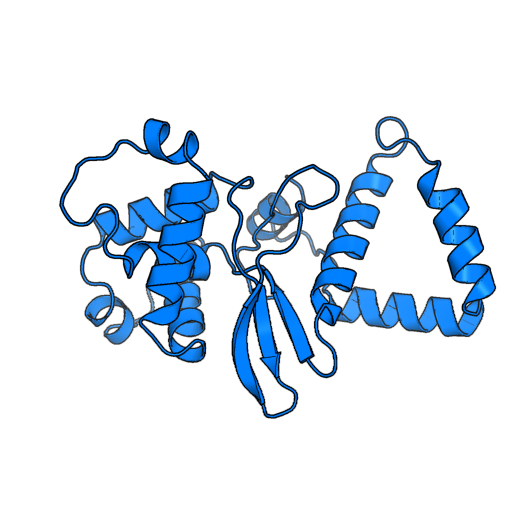. PRO A 1 191 ? -5.692 6.338 0.413 1.00 89.62 191 PRO A O 1
ATOM 1462 N N . ALA A 1 192 ? -6.265 8.447 -0.014 1.00 87.94 192 ALA A N 1
ATOM 1463 C CA . ALA A 1 192 ? -5.085 8.977 0.663 1.00 87.94 192 ALA A CA 1
ATOM 1464 C C . ALA A 1 192 ? -5.188 8.749 2.181 1.00 87.94 192 ALA A C 1
ATOM 1466 O O . ALA A 1 192 ? -6.285 8.760 2.741 1.00 87.94 192 ALA A O 1
ATOM 1467 N N . GLY A 1 193 ? -4.046 8.558 2.845 1.00 84.88 193 GLY A N 1
ATOM 1468 C CA . GLY A 1 193 ? -3.994 8.474 4.303 1.00 84.88 193 GLY A CA 1
ATOM 1469 C C . GLY A 1 193 ? -4.321 9.812 4.988 1.00 84.88 193 GLY A C 1
ATOM 1470 O O . GLY A 1 193 ? -4.535 10.819 4.313 1.00 84.88 193 GLY A O 1
ATOM 1471 N N . PRO A 1 194 ? -4.287 9.865 6.331 1.00 82.44 194 PRO A N 1
ATOM 1472 C CA . PRO A 1 194 ? -4.687 11.044 7.113 1.00 82.44 194 PRO A CA 1
ATOM 1473 C C . PRO A 1 194 ? -3.876 12.310 6.797 1.00 82.44 194 PRO A C 1
ATOM 1475 O O . PRO A 1 194 ? -4.390 13.414 6.915 1.00 82.44 194 PRO A O 1
ATOM 1478 N N . ASP A 1 195 ? -2.631 12.155 6.339 1.00 79.56 195 ASP A N 1
ATOM 1479 C CA . ASP A 1 195 ? -1.765 13.269 5.931 1.00 79.56 195 ASP A CA 1
ATOM 1480 C C . ASP A 1 195 ? -1.940 13.641 4.435 1.00 79.56 195 ASP A C 1
ATOM 1482 O O . ASP A 1 195 ? -1.091 14.325 3.869 1.00 79.56 195 ASP A O 1
ATOM 1486 N N . GLY A 1 196 ? -2.954 13.109 3.740 1.00 79.31 196 GLY A N 1
ATOM 1487 C CA . GLY A 1 196 ? -3.144 13.293 2.294 1.00 79.31 196 GLY A CA 1
ATOM 1488 C C . GLY A 1 196 ? -2.113 12.563 1.421 1.00 79.31 196 GLY A C 1
ATOM 1489 O O . GLY A 1 196 ? -1.940 12.900 0.253 1.00 79.31 196 GLY A O 1
ATOM 1490 N N . THR A 1 197 ? -1.412 11.566 1.974 1.00 78.75 197 THR A N 1
ATOM 1491 C CA . THR A 1 197 ? -0.302 10.860 1.305 1.00 78.75 197 THR A CA 1
ATOM 1492 C C . THR A 1 197 ? -0.492 9.343 1.284 1.00 78.75 197 THR A C 1
ATOM 1494 O O . THR A 1 197 ? -1.194 8.773 2.122 1.00 78.75 197 THR A O 1
ATOM 1497 N N . TRP A 1 198 ? 0.173 8.676 0.337 1.00 77.75 198 TRP A N 1
ATOM 1498 C CA . TRP A 1 198 ? 0.272 7.218 0.239 1.00 77.75 198 TRP A CA 1
ATOM 1499 C C . TRP A 1 198 ? 1.683 6.803 0.627 1.00 77.75 198 TRP A C 1
ATOM 1501 O O . TRP A 1 198 ? 2.564 6.603 -0.211 1.00 77.75 198 TRP A O 1
ATOM 1511 N N . ARG A 1 199 ? 1.923 6.712 1.935 1.00 72.88 199 ARG A N 1
ATOM 1512 C CA . ARG A 1 199 ? 3.233 6.301 2.433 1.00 72.88 199 ARG A CA 1
ATOM 1513 C C . ARG A 1 199 ? 3.515 4.852 2.052 1.00 72.88 199 ARG A C 1
ATOM 1515 O O . ARG A 1 199 ? 2.665 3.978 2.212 1.00 72.88 199 ARG A O 1
ATOM 1522 N N . ARG A 1 200 ? 4.734 4.615 1.574 1.00 77.31 200 ARG A N 1
ATOM 1523 C CA . ARG A 1 200 ? 5.250 3.287 1.247 1.00 77.31 200 ARG A CA 1
ATOM 1524 C C . ARG A 1 200 ? 6.420 2.981 2.159 1.00 77.31 200 ARG A C 1
ATOM 1526 O O . ARG A 1 200 ? 7.327 3.799 2.296 1.00 77.31 200 ARG A O 1
ATOM 1533 N N . ALA A 1 201 ? 6.385 1.803 2.760 1.00 80.06 201 ALA A N 1
ATOM 1534 C CA . ALA A 1 201 ? 7.510 1.284 3.514 1.00 80.06 201 ALA A CA 1
ATOM 1535 C C . ALA A 1 201 ? 8.598 0.769 2.559 1.00 80.06 201 ALA A C 1
ATOM 1537 O O . ALA A 1 201 ? 8.334 0.422 1.398 1.00 80.06 201 ALA A O 1
ATOM 1538 N N . LEU A 1 202 ? 9.833 0.701 3.054 1.00 76.50 202 LEU A N 1
ATOM 1539 C CA . LEU A 1 202 ? 10.924 0.021 2.353 1.00 76.50 202 LEU A CA 1
ATOM 1540 C C . LEU A 1 202 ? 10.820 -1.499 2.511 1.00 76.50 202 LEU A C 1
ATOM 1542 O O . LEU A 1 202 ? 11.323 -2.242 1.668 1.00 76.50 202 LEU A O 1
ATOM 1546 N N . ARG A 1 203 ? 10.155 -1.955 3.577 1.00 77.12 203 ARG A N 1
ATOM 1547 C CA . ARG A 1 203 ? 9.953 -3.367 3.910 1.00 77.12 203 ARG A CA 1
ATOM 1548 C C . ARG A 1 203 ? 8.476 -3.725 3.884 1.00 77.12 203 ARG A C 1
ATOM 1550 O O . ARG A 1 203 ? 7.616 -2.899 4.177 1.00 77.12 203 ARG A O 1
ATOM 1557 N N . GLU A 1 204 ? 8.183 -4.970 3.538 1.00 79.00 204 GLU A N 1
ATOM 1558 C CA . GLU A 1 204 ? 6.817 -5.474 3.599 1.00 79.00 204 GLU A CA 1
ATOM 1559 C C . GLU A 1 204 ? 6.335 -5.641 5.046 1.00 79.00 204 GLU A C 1
ATOM 1561 O O . GLU A 1 204 ? 7.093 -6.057 5.921 1.00 79.00 204 GLU A O 1
ATOM 1566 N N . GLN A 1 205 ? 5.067 -5.306 5.288 1.00 78.38 205 GLN A N 1
ATOM 1567 C CA . GLN A 1 205 ? 4.382 -5.461 6.574 1.00 78.38 205 GLN A CA 1
ATOM 1568 C C . GLN A 1 205 ? 2.917 -5.817 6.294 1.00 78.38 205 GLN A C 1
ATOM 1570 O O . GLN A 1 205 ? 2.279 -5.125 5.499 1.00 78.38 205 GLN A O 1
ATOM 1575 N N . TRP A 1 206 ? 2.412 -6.894 6.902 1.00 79.88 206 TRP A N 1
ATOM 1576 C CA . TRP A 1 206 ? 1.097 -7.493 6.621 1.00 79.88 206 TRP A CA 1
ATOM 1577 C C . TRP A 1 206 ? 0.061 -7.211 7.694 1.00 79.88 206 TRP A C 1
ATOM 1579 O O . TRP A 1 206 ? 0.415 -7.266 8.881 1.00 79.88 206 TRP A O 1
#

pLDDT: mean 83.4, std 14.1, range [39.44, 96.12]

Mean predicted aligned error: 7.49 Å

Radius of gyration: 18.27 Å; Cα contacts (8 Å, |Δi|>4): 268; chains: 1; bounding box: 46×40×53 Å

Nearest PDB structures (foldseek):
  7dmf-assembly1_A  TM=2.361E-01  e=9.884E+00  synthetic construct

Organism: NCBI:txid2681492